Protein AF-A0A955T4C0-F1 (afdb_monomer_lite)

Radius of gyration: 22.03 Å; chains: 1; bounding box: 48×45×58 Å

Foldseek 3Di:
DDPPPPVVQVLHWDDDLVAIPPNVCVVVLCVQLNHRDDQDLLSLSNLLSQLSCCVVPDVPNRVDPDDDTDDCPPAVNCQAQNDLGPSNVVSVVSNVVSVVVVCVSCVVVVNNVPDDDDDKDPWFKAFADADDDLLVLCVVLVCAPDSPGVCWDDDPQAIAHDVLDPVSLLSSVVSLVVDQQWDAKEAACPDPPDQAHPHPRHGHCVVVVNPDPPGHRMGIATDADQDADPSRDTWHHNDDGRMHEDHPTPRTHDIGD

pLDDT: mean 93.24, std 10.11, range [27.48, 98.81]

Secondary structure (DSSP, 8-state):
------TT-TTS-EE-SS-EESGGGHHHHHHHH-SPPPP-SS-HHHHHHHHHHIIIIIIIII--S-------TTHHHHHHH-TT-HHHHHHHHHHHHHHHHHHHHHHHTT-GGG-------S---EEB-----HHHHHHHTTS-SSTT-SSEEEETTEEEEGGG-HHHHHHHHHHHTT-TTEEEEEE-BSSTT-SBBSSTT-EETTTTT---TT--SEEEEEPB-----TTS----B--SSSEE--SS-HHHH----

Sequence (257 aa):
SCFLLNHKVSGGAIFHYEYTLPESLAEEAKNVLGPEPEEGYPNEAVSHRAMTALIEFGFKRMKPEVMIIWLTDPDHTAHKFGIGSPMTEKSIGLVDGEIGRLLKFLDNEGLRDRTNILVSSDHGFSMHAGKVDLVTLLAQHGFKKSKESTDAVVVGPTIYVENSNPEKIEGIVSVLQKTPEIGAIFTRAEELGSPEGWVEGTLSFDLIHWNHERSADILVSADWDDAENEYGYKGRSMNRGVAGHGSSSPWDIHNTL

Structure (mmCIF, N/CA/C/O backbone):
data_AF-A0A955T4C0-F1
#
_entry.id   AF-A0A955T4C0-F1
#
loop_
_atom_site.group_PDB
_atom_site.id
_atom_site.type_symbol
_atom_site.label_atom_id
_atom_site.label_alt_id
_atom_site.label_comp_id
_atom_site.label_asym_id
_atom_site.label_entity_id
_atom_site.label_seq_id
_atom_site.pdbx_PDB_ins_code
_atom_site.Cartn_x
_atom_site.Cartn_y
_atom_site.Cartn_z
_atom_site.occupancy
_atom_site.B_iso_or_equiv
_atom_site.auth_seq_id
_atom_site.auth_comp_id
_atom_site.auth_asym_id
_atom_site.auth_atom_id
_atom_site.pdbx_PDB_model_num
ATOM 1 N N . SER A 1 1 ? -7.042 1.641 -4.541 1.00 29.98 1 SER A N 1
ATOM 2 C CA . SER A 1 1 ? -7.029 2.773 -3.587 1.00 29.98 1 SER A CA 1
ATOM 3 C C . SER A 1 1 ? -8.454 3.125 -3.185 1.00 29.98 1 SER A C 1
ATOM 5 O O . SER A 1 1 ? -9.294 3.320 -4.056 1.00 29.98 1 SER A O 1
ATOM 7 N N . CYS A 1 2 ? -8.757 3.188 -1.885 1.00 27.48 2 CYS A N 1
ATOM 8 C CA . CYS A 1 2 ? -10.104 3.529 -1.415 1.00 27.48 2 CYS A CA 1
ATOM 9 C C . CYS A 1 2 ? -10.287 5.057 -1.321 1.00 27.48 2 CYS A C 1
ATOM 11 O O . CYS A 1 2 ? -9.619 5.723 -0.532 1.00 27.48 2 CYS A O 1
ATOM 13 N N . PHE A 1 3 ? -11.185 5.633 -2.125 1.00 36.19 3 PHE A N 1
ATOM 14 C CA . PHE A 1 3 ? -11.387 7.087 -2.220 1.00 36.19 3 PHE A CA 1
ATOM 15 C C . PHE A 1 3 ? -12.316 7.662 -1.131 1.00 36.19 3 PHE A C 1
ATOM 17 O O . PHE A 1 3 ? -13.281 8.369 -1.422 1.00 36.19 3 PHE A O 1
ATOM 24 N N . LEU A 1 4 ? -11.994 7.445 0.145 1.00 46.25 4 LEU A N 1
ATOM 25 C CA . LEU A 1 4 ? -12.683 8.077 1.284 1.00 46.25 4 LEU A CA 1
ATOM 26 C C . LEU A 1 4 ? -12.194 9.517 1.544 1.00 46.25 4 LEU A C 1
ATOM 28 O O . LEU A 1 4 ? -11.931 9.933 2.670 1.00 46.25 4 LEU A O 1
ATOM 32 N N . LEU A 1 5 ? -12.090 10.315 0.476 1.00 47.69 5 LEU A N 1
ATOM 33 C CA . LEU A 1 5 ? -11.538 11.675 0.489 1.00 47.69 5 LEU A CA 1
ATOM 34 C C . LEU A 1 5 ? -12.519 12.743 1.012 1.00 47.69 5 LEU A C 1
ATOM 36 O O . LEU A 1 5 ? -12.660 13.811 0.404 1.00 47.69 5 LEU A O 1
ATOM 40 N N . ASN A 1 6 ? -13.126 12.535 2.187 1.00 58.25 6 ASN A N 1
ATOM 41 C CA . ASN A 1 6 ? -13.768 13.620 2.948 1.00 58.25 6 ASN A CA 1
ATOM 42 C C . ASN A 1 6 ? -12.709 14.530 3.606 1.00 58.25 6 ASN A C 1
ATOM 44 O O . ASN A 1 6 ? -12.749 14.809 4.797 1.00 58.25 6 ASN A O 1
ATOM 48 N N . HIS A 1 7 ? -11.766 15.034 2.807 1.00 58.50 7 HIS A N 1
ATOM 49 C CA . HIS A 1 7 ? -10.691 15.956 3.193 1.00 58.50 7 HIS A CA 1
ATOM 50 C C . HIS A 1 7 ? -11.196 17.300 3.755 1.00 58.50 7 HIS A C 1
ATOM 52 O O . HIS A 1 7 ? -10.417 18.080 4.290 1.00 58.50 7 HIS A O 1
ATOM 58 N N . LYS A 1 8 ? -12.498 17.585 3.617 1.00 61.53 8 LYS A N 1
ATOM 59 C CA . LYS A 1 8 ? -13.182 18.753 4.199 1.00 61.53 8 LYS A CA 1
ATOM 60 C C . LYS A 1 8 ? -13.888 18.441 5.520 1.00 61.53 8 LYS A C 1
ATOM 62 O O . LYS A 1 8 ? -14.434 19.353 6.130 1.00 61.53 8 LYS A O 1
ATOM 67 N N . VAL A 1 9 ? -13.908 17.167 5.919 1.00 70.69 9 VAL A N 1
ATOM 68 C CA . VAL A 1 9 ? -14.419 16.639 7.192 1.00 70.69 9 VAL A CA 1
ATOM 69 C C . VAL A 1 9 ? -15.795 17.210 7.555 1.00 70.69 9 VAL A C 1
ATOM 71 O O . VAL A 1 9 ? -16.063 17.655 8.669 1.00 70.69 9 VAL A O 1
ATOM 74 N N . SER A 1 10 ? -16.699 17.228 6.571 1.00 68.19 10 SER A N 1
ATOM 75 C CA . SER A 1 10 ? -18.037 17.786 6.769 1.00 68.19 10 SER A CA 1
ATOM 76 C C . SER A 1 10 ? -18.838 16.893 7.722 1.00 68.19 10 SER A C 1
ATOM 78 O O . SER A 1 10 ? -19.198 15.776 7.361 1.00 68.19 10 SER A O 1
ATOM 80 N N . GLY A 1 11 ? -19.066 17.375 8.949 1.00 75.38 11 GLY A N 1
ATOM 81 C CA . GLY A 1 11 ? -19.863 16.691 9.976 1.00 75.38 11 GLY A CA 1
ATOM 82 C C . GLY A 1 11 ? -19.179 15.532 10.717 1.00 75.38 11 GLY A C 1
ATOM 83 O O . GLY A 1 11 ? -19.879 14.769 11.373 1.00 75.38 11 GLY A O 1
ATOM 84 N N . GLY A 1 12 ? -17.852 15.379 10.628 1.00 84.75 12 GLY A N 1
ATOM 85 C CA . GLY A 1 12 ? -17.122 14.267 11.258 1.00 84.75 12 GLY A CA 1
ATOM 86 C C . GLY A 1 12 ? -15.784 14.672 11.881 1.00 84.75 12 GLY A C 1
ATOM 87 O O . GLY A 1 12 ? -15.593 15.827 12.262 1.00 84.75 12 GLY A O 1
ATOM 88 N N . ALA A 1 13 ? -14.851 13.720 11.953 1.00 90.38 13 ALA A N 1
ATOM 89 C CA . ALA A 1 13 ? -13.455 13.944 12.325 1.00 90.38 13 ALA A CA 1
ATOM 90 C C . ALA A 1 13 ? -12.519 12.983 11.569 1.00 90.38 13 ALA A C 1
ATOM 92 O O . ALA A 1 13 ? -12.939 11.898 11.166 1.00 90.38 13 ALA A O 1
ATOM 93 N N . ILE A 1 14 ? -11.252 13.369 11.410 1.00 91.38 14 ILE A N 1
ATOM 94 C CA . ILE A 1 14 ? -10.139 12.497 11.011 1.00 91.38 14 ILE A CA 1
ATOM 95 C C . ILE A 1 14 ? -9.039 12.655 12.061 1.00 91.38 14 ILE A C 1
ATOM 97 O O . ILE A 1 14 ? -8.625 13.777 12.351 1.00 91.38 14 ILE A O 1
ATOM 101 N N . PHE A 1 15 ? -8.551 11.533 12.590 1.00 90.56 15 PHE A N 1
ATOM 102 C CA . PHE A 1 15 ? -7.399 11.472 13.489 1.00 90.56 15 PHE A CA 1
ATOM 103 C C . PHE A 1 15 ? -6.290 10.679 12.790 1.00 90.56 15 PHE A C 1
ATOM 105 O O . PHE A 1 15 ? -6.383 9.460 12.664 1.00 90.56 15 PHE A O 1
ATOM 112 N N . HIS A 1 16 ? -5.276 11.383 12.294 1.00 88.12 16 HIS A N 1
ATOM 113 C CA . HIS A 1 16 ? -4.074 10.834 11.669 1.00 88.12 16 HIS A CA 1
ATOM 114 C C . HIS A 1 16 ? -2.862 11.161 12.554 1.00 88.12 16 HIS A C 1
ATOM 116 O O . HIS A 1 16 ? -2.882 12.156 13.278 1.00 88.12 16 HIS A O 1
ATOM 122 N N . TYR A 1 17 ? -1.794 10.365 12.487 1.00 79.81 17 TYR A N 1
ATOM 123 C CA . TYR A 1 17 ? -0.603 10.579 13.325 1.00 79.81 17 TYR A CA 1
ATOM 124 C C . TYR A 1 17 ? 0.154 11.880 12.975 1.00 79.81 17 TYR A C 1
ATOM 126 O O . TYR A 1 17 ? 0.874 12.426 13.803 1.00 79.81 17 TYR A O 1
ATOM 134 N N . GLU A 1 18 ? -0.046 12.427 11.771 1.00 83.38 18 GLU A N 1
ATOM 135 C CA . GLU A 1 18 ? 0.494 13.737 11.359 1.00 83.38 18 GLU A CA 1
ATOM 136 C C . GLU A 1 18 ? -0.473 14.912 11.581 1.00 83.38 18 GLU A C 1
ATOM 138 O O . GLU A 1 18 ? -0.034 16.060 11.657 1.00 83.38 18 GLU A O 1
ATOM 143 N N . TYR A 1 19 ? -1.789 14.667 11.617 1.00 87.69 19 TYR A N 1
ATOM 144 C CA . TYR A 1 19 ? -2.798 15.730 11.612 1.00 87.69 19 TYR A CA 1
ATOM 145 C C . TYR A 1 19 ? -4.148 15.284 12.183 1.00 87.69 19 TYR A C 1
ATOM 147 O O . TYR A 1 19 ? -4.599 14.156 12.009 1.00 87.69 19 TYR A O 1
ATOM 155 N N . THR A 1 20 ? -4.863 16.218 12.808 1.00 90.06 20 THR A N 1
ATOM 156 C CA . THR A 1 20 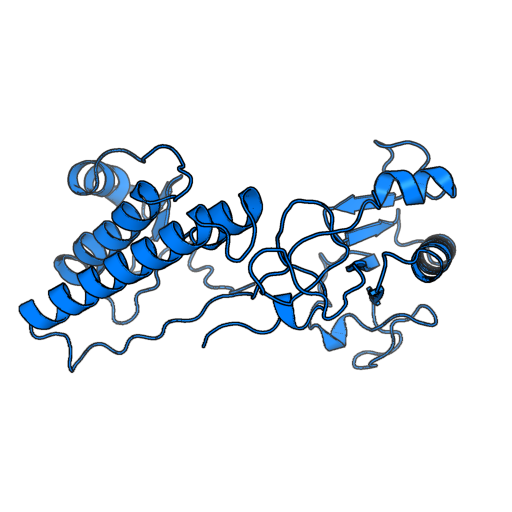? -6.268 16.038 13.199 1.00 90.06 20 THR A CA 1
ATOM 157 C C . THR A 1 20 ? -7.123 17.062 12.466 1.00 90.06 20 THR A C 1
ATOM 159 O O . THR A 1 20 ? -6.781 18.243 12.436 1.00 90.06 20 THR A O 1
ATOM 162 N N . LEU A 1 21 ? -8.241 16.622 11.889 1.00 90.50 21 LEU A N 1
ATOM 163 C CA . LEU A 1 21 ? -9.203 17.484 11.203 1.00 90.50 21 LEU A CA 1
ATOM 164 C C . LEU A 1 21 ? -10.617 17.289 11.786 1.00 90.50 21 LEU A C 1
ATOM 166 O O . LEU A 1 21 ? -11.025 16.144 11.977 1.00 90.50 21 LEU A O 1
ATOM 170 N N . PRO A 1 22 ? -11.396 18.365 12.013 1.00 90.44 22 PRO A N 1
ATOM 171 C CA . PRO A 1 22 ? -10.966 19.766 11.997 1.00 90.44 22 PRO A CA 1
ATOM 172 C C . PRO A 1 22 ? -9.890 20.058 13.060 1.00 90.44 22 PRO A C 1
ATOM 174 O O . PRO A 1 22 ? -9.923 19.502 14.156 1.00 90.44 22 PRO A O 1
ATOM 177 N N . GLU A 1 23 ? -8.959 20.965 12.743 1.00 91.31 23 GLU A N 1
ATOM 178 C CA . GLU A 1 23 ? -7.786 21.302 13.578 1.00 91.31 23 GLU A CA 1
ATOM 179 C C . GLU A 1 23 ? -8.149 21.700 15.020 1.00 91.31 23 GLU A C 1
ATOM 181 O O . GLU A 1 23 ? -7.379 21.466 15.949 1.00 91.31 23 GLU A O 1
ATOM 186 N N . SER A 1 24 ? -9.358 22.230 15.232 1.00 91.50 24 SER A N 1
ATOM 187 C CA . SER A 1 24 ? -9.915 22.555 16.551 1.00 91.50 24 SER A CA 1
ATOM 188 C C . SER A 1 24 ? -9.967 21.374 17.529 1.00 91.50 24 SER A C 1
ATOM 190 O O . SER A 1 24 ? -10.069 21.598 18.732 1.00 91.50 24 SER A O 1
ATOM 192 N N . LEU A 1 25 ? -9.913 20.132 17.038 1.00 91.94 25 LEU A N 1
ATOM 193 C CA . LEU A 1 25 ? -9.872 18.923 17.863 1.00 91.94 25 LEU A CA 1
ATOM 194 C C . LEU A 1 25 ? -8.448 18.486 18.238 1.00 91.94 25 LEU A C 1
ATOM 196 O O . LEU A 1 25 ? -8.311 17.643 19.119 1.00 91.94 25 LEU A O 1
ATOM 200 N N . ALA A 1 26 ? -7.393 19.026 17.615 1.00 92.12 26 ALA A N 1
ATOM 201 C CA . ALA A 1 26 ? -6.027 18.510 17.760 1.00 92.12 26 ALA A CA 1
ATOM 202 C C . ALA A 1 26 ? -5.509 18.555 19.210 1.00 92.12 26 ALA A C 1
ATOM 204 O O . ALA A 1 26 ? -4.925 17.585 19.693 1.00 92.12 26 ALA A O 1
ATOM 205 N N . GLU A 1 27 ? -5.769 19.643 19.941 1.00 94.12 27 GLU A N 1
ATOM 206 C CA . GLU A 1 27 ? -5.392 19.724 21.357 1.00 94.12 27 GLU A CA 1
ATOM 207 C C . GLU A 1 27 ? -6.288 18.848 22.253 1.00 94.12 27 GLU A C 1
ATOM 209 O O . GLU A 1 27 ? -5.780 18.297 23.225 1.00 94.12 27 GLU A O 1
ATOM 214 N N . GLU A 1 28 ? -7.573 18.613 21.943 1.00 94.44 28 GLU A N 1
ATOM 215 C CA . GLU A 1 28 ? -8.349 17.615 22.707 1.00 94.44 28 GLU A CA 1
ATOM 216 C C . GLU A 1 28 ? -7.814 16.199 22.443 1.00 94.44 28 GLU A C 1
ATOM 218 O O . GLU A 1 28 ? -7.557 15.456 23.388 1.00 94.44 28 GLU A O 1
ATOM 223 N N . ALA A 1 29 ? -7.566 15.847 21.178 1.00 93.25 29 ALA A N 1
ATOM 224 C CA . ALA A 1 29 ? -6.997 14.564 20.773 1.00 93.25 29 ALA A CA 1
ATOM 225 C C . ALA A 1 29 ? -5.687 14.277 21.515 1.00 93.25 29 ALA A C 1
ATOM 227 O O . ALA A 1 29 ? -5.550 13.243 22.159 1.00 93.25 29 ALA A O 1
ATOM 228 N N . LYS A 1 30 ? -4.761 15.234 21.530 1.00 93.62 30 LYS A N 1
ATOM 229 C CA . LYS A 1 30 ? -3.480 15.151 22.245 1.00 93.62 30 LYS A CA 1
ATOM 230 C C . LYS A 1 30 ? -3.627 15.030 23.768 1.00 93.62 30 LYS A C 1
ATOM 232 O O . LYS A 1 30 ? -2.854 14.308 24.392 1.00 93.62 30 LYS A O 1
ATOM 237 N N . ASN A 1 31 ? -4.614 15.694 24.375 1.00 95.06 31 ASN A N 1
ATOM 238 C CA . ASN A 1 31 ? -4.884 15.584 25.815 1.00 95.06 31 ASN A CA 1
ATOM 239 C C . ASN A 1 31 ? -5.579 14.262 26.206 1.00 95.06 31 ASN A C 1
ATOM 241 O O . ASN A 1 31 ? -5.427 13.811 27.339 1.00 95.06 31 ASN A O 1
ATOM 245 N N . VAL A 1 32 ? -6.331 13.637 25.292 1.00 95.56 32 VAL A N 1
ATOM 246 C CA . VAL A 1 32 ? -7.100 12.398 25.536 1.00 95.56 32 VAL A CA 1
ATOM 247 C C . VAL A 1 32 ? -6.321 11.138 25.146 1.00 95.56 32 VAL A C 1
ATOM 249 O O . VAL A 1 32 ? -6.374 10.136 25.853 1.00 95.56 32 VAL A O 1
ATOM 252 N N . LEU A 1 33 ? -5.601 11.186 24.026 1.00 94.75 33 LEU A N 1
ATOM 253 C CA . LEU A 1 33 ? -4.852 10.070 23.434 1.00 94.75 33 LEU A CA 1
ATOM 254 C C . LEU A 1 33 ? -3.362 10.091 23.801 1.00 94.75 33 LEU A C 1
ATOM 256 O O . LEU A 1 33 ? -2.640 9.148 23.483 1.00 94.75 33 LEU A O 1
ATOM 260 N N . GLY A 1 34 ? -2.892 11.174 24.424 1.00 92.38 34 GLY A N 1
ATOM 261 C CA . GLY A 1 34 ? -1.474 11.421 24.651 1.00 92.38 34 GLY A CA 1
ATOM 262 C C . GLY A 1 34 ? -0.717 11.834 23.376 1.00 92.38 34 GLY A C 1
ATOM 263 O O . GLY A 1 34 ? -1.329 12.092 22.327 1.00 92.38 34 GLY A O 1
ATOM 264 N N . PRO A 1 35 ? 0.625 11.919 23.457 1.00 89.94 35 PRO A N 1
ATOM 265 C CA . PRO A 1 35 ? 1.470 12.203 22.301 1.00 89.94 35 PRO A CA 1
ATOM 266 C C . PRO A 1 35 ? 1.331 11.121 21.222 1.00 89.94 35 PRO A C 1
ATOM 268 O O . PRO A 1 35 ? 0.877 10.007 21.487 1.00 89.94 35 PRO A O 1
ATOM 271 N N . GLU A 1 36 ? 1.752 11.453 20.005 1.00 89.06 36 GLU A N 1
ATOM 272 C CA . GLU A 1 36 ? 1.965 10.451 18.962 1.00 89.06 36 GLU A CA 1
ATOM 273 C C . GLU A 1 36 ? 3.118 9.518 19.384 1.00 89.06 36 GLU A C 1
ATOM 275 O O . GLU A 1 36 ? 4.156 10.015 19.837 1.00 89.06 36 GLU A O 1
ATOM 280 N N . PRO A 1 37 ? 2.953 8.187 19.305 1.00 91.19 37 PRO A N 1
ATOM 281 C CA . PRO A 1 37 ? 4.012 7.239 19.628 1.00 91.19 37 PRO A CA 1
ATOM 282 C C . PRO A 1 37 ? 5.035 7.135 18.490 1.00 91.19 37 PRO A C 1
ATOM 284 O O . PRO A 1 37 ? 4.714 7.358 17.325 1.00 91.19 37 PRO A O 1
ATOM 287 N N . GLU A 1 38 ? 6.265 6.741 18.824 1.00 90.81 38 GLU A N 1
ATOM 288 C CA . GLU A 1 38 ? 7.261 6.348 17.822 1.00 90.81 38 GLU A CA 1
ATOM 289 C C . GLU A 1 38 ? 6.834 5.044 17.125 1.00 90.81 38 GLU A C 1
ATOM 291 O O . GLU A 1 38 ? 6.267 4.150 17.762 1.00 90.81 38 GLU A O 1
ATOM 296 N N . GLU A 1 39 ? 7.118 4.922 15.825 1.00 88.62 39 GLU A N 1
ATOM 297 C CA . GLU A 1 39 ? 6.769 3.720 15.065 1.00 88.62 39 GLU A CA 1
ATOM 298 C C . GLU A 1 39 ? 7.559 2.492 15.530 1.00 88.62 39 GLU A C 1
ATOM 300 O O . GLU A 1 39 ? 8.794 2.483 15.581 1.00 88.62 39 GLU A O 1
ATOM 305 N N . GLY A 1 40 ? 6.823 1.426 15.837 1.00 91.81 40 GLY A N 1
ATOM 306 C CA . GLY A 1 40 ? 7.361 0.159 16.315 1.00 91.81 40 GLY A CA 1
ATOM 307 C C . GLY A 1 40 ? 7.268 -0.964 15.286 1.00 91.81 40 GLY A C 1
ATOM 308 O O . GLY A 1 40 ? 6.618 -0.849 14.253 1.00 91.81 40 GLY A O 1
ATOM 309 N N . TYR A 1 41 ? 7.895 -2.092 15.620 1.00 95.19 41 TYR A N 1
ATOM 310 C CA . TYR A 1 41 ? 7.687 -3.368 14.936 1.00 95.19 41 TYR A CA 1
ATOM 311 C C . TYR A 1 41 ? 7.631 -4.484 16.002 1.00 95.19 41 TYR A C 1
ATOM 313 O O . TYR A 1 41 ? 8.693 -4.925 16.456 1.00 95.19 41 TYR A O 1
ATOM 321 N N . PRO A 1 42 ? 6.438 -4.906 16.468 1.00 96.19 42 PRO A N 1
ATOM 322 C CA . PRO A 1 42 ? 5.110 -4.456 16.039 1.00 96.19 42 PRO A CA 1
ATOM 323 C C . PRO A 1 42 ? 4.821 -2.981 16.325 1.00 96.19 42 PRO A C 1
ATOM 325 O O . PRO A 1 42 ? 5.304 -2.425 17.315 1.00 96.19 42 PRO A O 1
ATOM 328 N N . ASN A 1 43 ? 3.977 -2.369 15.500 1.00 92.56 43 ASN A N 1
ATOM 329 C CA . ASN A 1 43 ? 3.489 -0.995 15.614 1.00 92.56 43 ASN A CA 1
ATOM 330 C C . ASN A 1 43 ? 2.325 -0.905 16.632 1.00 92.56 43 ASN A C 1
ATOM 332 O O . ASN A 1 43 ? 1.253 -0.340 16.391 1.00 92.56 43 ASN A O 1
ATOM 336 N N . GLU A 1 44 ? 2.554 -1.529 17.793 1.00 94.94 44 GLU A N 1
ATOM 337 C CA . GLU A 1 44 ? 1.596 -1.791 18.873 1.00 94.94 44 GLU A CA 1
ATOM 338 C C . GLU A 1 44 ? 0.985 -0.490 19.413 1.00 94.94 44 GLU A C 1
ATOM 340 O O . GLU A 1 44 ? -0.232 -0.363 19.536 1.00 94.94 44 GLU A O 1
ATOM 345 N N . ALA A 1 45 ? 1.829 0.516 19.662 1.00 94.06 45 ALA A N 1
ATOM 346 C CA . ALA A 1 45 ? 1.412 1.794 20.228 1.00 94.06 45 ALA A CA 1
ATOM 347 C C . ALA A 1 45 ? 0.579 2.644 19.249 1.00 94.06 45 ALA A C 1
ATOM 349 O O . ALA A 1 45 ? -0.409 3.249 19.670 1.00 94.06 45 ALA A O 1
ATOM 350 N N . VAL A 1 46 ? 0.927 2.661 17.954 1.00 93.06 46 VAL A N 1
ATOM 351 C CA . VAL A 1 46 ? 0.139 3.343 16.907 1.00 93.06 46 VAL A CA 1
ATOM 352 C C . VAL A 1 46 ? -1.242 2.696 16.788 1.00 93.06 46 VAL A C 1
ATOM 354 O O . VAL A 1 46 ? -2.258 3.390 16.870 1.00 93.06 46 VAL A O 1
ATOM 357 N N . SER A 1 47 ? -1.288 1.364 16.694 1.00 93.75 47 SER A N 1
ATOM 358 C CA . SER A 1 47 ? -2.535 0.595 16.580 1.00 93.75 47 SER A CA 1
ATOM 359 C C . SER A 1 47 ? -3.449 0.794 17.797 1.00 93.75 47 SER A C 1
ATOM 361 O O . SER A 1 47 ? -4.633 1.111 17.652 1.00 93.75 47 SER A O 1
ATOM 363 N N . HIS A 1 48 ? -2.887 0.716 19.008 1.00 95.38 48 HIS A N 1
ATOM 364 C CA . HIS A 1 48 ? -3.614 0.984 20.249 1.00 95.38 48 HIS A CA 1
ATOM 365 C C . HIS A 1 48 ? -4.148 2.422 20.317 1.00 95.38 48 HIS A C 1
ATOM 367 O O . HIS A 1 48 ? -5.278 2.649 20.765 1.00 95.38 48 HIS A O 1
ATOM 373 N N . ARG A 1 49 ? -3.370 3.414 19.862 1.00 94.94 49 ARG A N 1
ATOM 374 C CA . ARG A 1 49 ? -3.796 4.820 19.855 1.00 94.94 49 ARG A CA 1
ATOM 375 C C . ARG A 1 49 ? -4.920 5.074 18.853 1.00 94.94 49 ARG A C 1
ATOM 377 O O . ARG A 1 49 ? -5.897 5.723 19.223 1.00 94.94 49 ARG A O 1
ATOM 384 N N . ALA A 1 50 ? -4.838 4.514 17.646 1.00 94.69 50 ALA A N 1
ATOM 385 C CA . ALA A 1 50 ? -5.901 4.592 16.641 1.00 94.69 50 ALA A CA 1
ATOM 386 C C . ALA A 1 50 ? -7.217 3.977 17.154 1.00 94.69 50 ALA A C 1
ATOM 388 O O . ALA A 1 50 ? -8.278 4.600 17.075 1.00 94.69 50 ALA A O 1
ATOM 389 N N . MET A 1 51 ? -7.148 2.799 17.780 1.00 96.94 51 MET A N 1
ATOM 390 C CA . MET A 1 51 ? -8.316 2.141 18.373 1.00 96.94 51 MET A CA 1
ATOM 391 C C . MET A 1 51 ? -8.862 2.901 19.599 1.00 96.94 51 MET A C 1
ATOM 393 O O . MET A 1 51 ? -10.075 2.988 19.800 1.00 96.94 51 MET A O 1
ATOM 397 N N . THR A 1 52 ? -7.997 3.548 20.388 1.00 97.00 52 THR A N 1
ATOM 398 C CA . THR A 1 52 ? -8.435 4.442 21.474 1.00 97.00 52 THR A CA 1
ATOM 399 C C . THR A 1 52 ? -9.109 5.702 20.923 1.00 97.00 52 THR A C 1
ATOM 401 O O . THR A 1 52 ? -10.119 6.121 21.484 1.00 97.00 52 THR A O 1
ATOM 404 N N . ALA A 1 53 ? -8.649 6.265 19.800 1.00 95.94 53 ALA A N 1
ATOM 405 C CA . ALA A 1 53 ? -9.314 7.387 19.131 1.00 95.94 53 ALA A CA 1
ATOM 406 C C . ALA A 1 53 ? -10.720 7.013 18.631 1.00 95.94 53 ALA A C 1
ATOM 408 O O . ALA A 1 53 ? -11.671 7.769 18.847 1.00 95.94 53 ALA A O 1
ATOM 409 N N . LEU A 1 54 ? -10.877 5.819 18.048 1.00 96.69 54 LEU A N 1
ATOM 410 C CA . LEU A 1 54 ? -12.176 5.279 17.635 1.00 96.69 54 LEU A CA 1
ATOM 411 C C . LEU A 1 54 ? -13.157 5.167 18.818 1.00 96.69 54 LEU A C 1
ATOM 413 O O . LEU A 1 54 ? -14.311 5.584 18.711 1.00 96.69 54 LEU A O 1
ATOM 417 N N . ILE A 1 55 ? -12.704 4.648 19.962 1.00 97.75 55 ILE A N 1
ATOM 418 C CA . ILE A 1 55 ? -13.540 4.493 21.163 1.00 97.75 55 ILE A CA 1
ATOM 419 C C . ILE A 1 55 ? -13.854 5.856 21.810 1.00 97.75 55 ILE A C 1
ATOM 421 O O . ILE A 1 55 ? -15.014 6.151 22.110 1.00 97.75 55 ILE A O 1
ATOM 425 N N . GLU A 1 56 ? -12.849 6.709 22.014 1.00 97.19 56 GLU A N 1
ATOM 426 C CA . GLU A 1 56 ? -12.994 7.982 22.731 1.00 97.19 56 GLU A CA 1
ATOM 427 C C . GLU A 1 56 ? -13.715 9.064 21.922 1.00 97.19 56 GLU A C 1
ATOM 429 O O . GLU A 1 56 ? -14.594 9.745 22.459 1.00 97.19 56 GLU A O 1
ATOM 434 N N . PHE A 1 57 ? -13.380 9.236 20.644 1.00 95.00 57 PHE A N 1
ATOM 435 C CA . PHE A 1 57 ? -13.988 10.267 19.802 1.00 95.00 57 PHE A CA 1
ATOM 436 C C . PHE A 1 57 ? -15.160 9.726 18.993 1.00 95.00 57 PHE A C 1
ATOM 438 O O . PHE A 1 57 ? -16.228 10.335 19.025 1.00 95.00 57 PHE A O 1
ATOM 445 N N . GLY A 1 58 ? -15.010 8.562 18.359 1.00 94.38 58 GLY A N 1
ATOM 446 C CA . GLY A 1 58 ? -16.087 7.910 17.615 1.00 94.38 58 GLY A CA 1
ATOM 447 C C . GLY A 1 58 ? -17.262 7.524 18.516 1.00 94.38 58 GLY A C 1
ATOM 448 O O . GLY A 1 58 ? -18.312 8.164 18.475 1.00 94.38 58 GLY A O 1
ATOM 449 N N . PHE A 1 59 ? -17.094 6.513 19.370 1.00 95.50 59 PHE A N 1
ATOM 450 C CA . PHE A 1 59 ? -18.215 5.953 20.138 1.00 95.50 59 PHE A CA 1
ATOM 451 C C . PHE A 1 59 ? -18.666 6.789 21.342 1.00 95.50 59 PHE A C 1
ATOM 453 O O . PHE A 1 59 ? -19.869 6.890 21.588 1.00 95.50 59 PHE A O 1
ATOM 460 N N . LYS A 1 60 ? -17.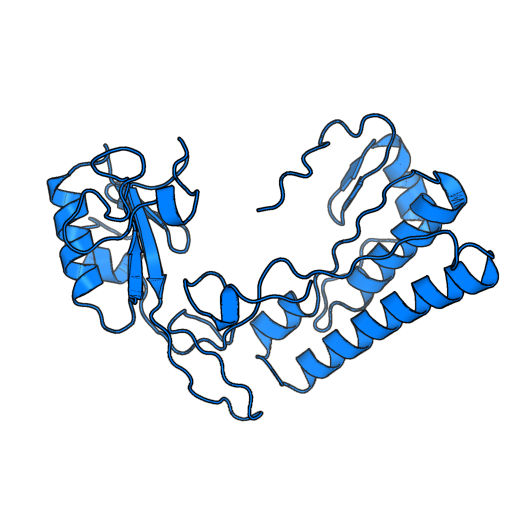757 7.387 22.124 1.00 95.94 60 LYS A N 1
ATOM 461 C CA . LYS A 1 60 ? -18.158 8.115 23.347 1.00 95.94 60 LYS A CA 1
ATOM 462 C C . LYS A 1 60 ? -18.656 9.536 23.076 1.00 95.94 60 LYS A C 1
ATOM 464 O O . LYS A 1 60 ? -19.665 9.932 23.668 1.00 95.94 60 LYS A O 1
ATOM 469 N N . ARG A 1 61 ? -17.989 10.283 22.186 1.00 93.44 61 ARG A N 1
ATOM 470 C CA . ARG A 1 61 ? -18.274 11.706 21.907 1.00 93.44 61 ARG A CA 1
ATOM 471 C C . ARG A 1 61 ? -19.205 11.922 20.711 1.00 93.44 61 ARG A C 1
ATOM 473 O O . ARG A 1 61 ? -20.311 12.417 20.899 1.00 93.44 61 ARG A O 1
ATOM 480 N N . MET A 1 62 ? -18.755 11.589 19.501 1.00 92.00 62 MET A N 1
ATOM 481 C CA . MET A 1 62 ? -19.361 12.057 18.242 1.00 92.00 62 MET A CA 1
ATOM 482 C C . MET A 1 62 ? -20.540 11.203 17.774 1.00 92.00 62 MET A C 1
ATOM 484 O O . MET A 1 62 ? -21.512 11.744 17.257 1.00 92.00 62 MET A O 1
ATOM 488 N N . LYS A 1 63 ? -20.455 9.882 17.966 1.00 92.88 63 LYS A N 1
ATOM 489 C CA . LYS A 1 63 ? -21.471 8.877 17.608 1.00 92.88 63 LYS A CA 1
ATOM 490 C C . LYS A 1 63 ? -21.962 8.968 16.146 1.00 92.88 63 LYS A C 1
ATOM 492 O O . LYS A 1 63 ? -23.173 8.985 15.926 1.00 92.88 63 LYS A O 1
ATOM 497 N N . PRO A 1 64 ? -21.059 9.032 15.144 1.00 91.50 64 PRO A N 1
ATOM 498 C CA . PRO A 1 64 ? -21.458 9.027 13.740 1.00 91.50 64 PRO A CA 1
ATOM 499 C C . PRO A 1 64 ? -22.006 7.650 13.327 1.00 91.50 64 PRO A C 1
ATOM 501 O O . PRO A 1 64 ? -21.646 6.624 13.903 1.00 91.50 64 PRO A O 1
ATOM 504 N N . GLU A 1 65 ? -22.847 7.624 12.292 1.00 91.69 65 GLU A N 1
ATOM 505 C CA . GLU A 1 65 ? -23.474 6.392 11.780 1.00 91.69 65 GLU A CA 1
ATOM 506 C C . GLU A 1 65 ? -22.479 5.438 11.095 1.00 91.69 65 GLU A C 1
ATOM 508 O O . GLU A 1 65 ? -22.734 4.239 10.995 1.00 91.69 65 GLU A O 1
ATOM 513 N N . VAL A 1 66 ? -21.338 5.965 10.638 1.00 92.38 66 VAL A N 1
ATOM 514 C CA . VAL A 1 66 ? -20.243 5.212 10.018 1.00 92.38 66 VAL A CA 1
ATOM 515 C C . VAL A 1 66 ? -18.927 5.644 10.656 1.00 92.38 66 VAL A C 1
ATOM 517 O O . VAL A 1 66 ? -18.664 6.837 10.813 1.00 92.38 66 VAL A O 1
ATOM 520 N N . MET A 1 67 ? -18.088 4.669 10.996 1.00 93.69 67 MET A N 1
ATOM 521 C CA . MET A 1 67 ? -16.717 4.866 11.464 1.00 93.69 67 MET A CA 1
ATOM 522 C C . MET A 1 67 ? -15.788 3.939 10.694 1.00 93.69 67 MET A C 1
ATOM 524 O O . MET A 1 67 ? -16.182 2.839 10.314 1.00 93.69 67 MET A O 1
ATOM 528 N N . ILE A 1 68 ? -14.562 4.398 10.459 1.00 93.62 68 ILE A N 1
ATOM 529 C CA . ILE A 1 68 ? -13.540 3.671 9.710 1.00 93.62 68 ILE A CA 1
ATOM 530 C C . ILE A 1 68 ? -12.229 3.838 10.471 1.00 93.62 68 ILE A C 1
ATOM 532 O O . ILE A 1 68 ? -11.888 4.946 10.885 1.00 93.62 68 ILE A O 1
ATOM 536 N N . ILE A 1 69 ? -11.525 2.730 10.676 1.00 94.44 69 ILE A N 1
ATOM 537 C CA . ILE A 1 69 ? -10.210 2.673 11.308 1.00 94.44 69 ILE A CA 1
ATOM 538 C C . ILE A 1 69 ? -9.252 1.968 10.351 1.00 94.44 69 ILE A C 1
ATOM 540 O O . ILE A 1 69 ? -9.626 0.988 9.712 1.00 94.44 69 ILE A O 1
ATOM 544 N N . TRP A 1 70 ? -8.029 2.481 10.261 1.00 93.31 70 TRP A N 1
ATOM 545 C CA . TRP A 1 70 ? -6.915 1.819 9.596 1.00 93.31 70 TRP A CA 1
ATOM 546 C C . TRP A 1 70 ? -5.905 1.410 10.666 1.00 93.31 70 TRP A C 1
ATOM 548 O O . TRP A 1 70 ? -5.608 2.206 11.559 1.00 93.31 70 TRP A O 1
ATOM 558 N N . LEU A 1 71 ? -5.391 0.186 10.585 1.00 93.50 71 LEU A N 1
ATOM 559 C CA . LEU A 1 71 ? -4.313 -0.308 11.437 1.00 93.50 71 LEU A CA 1
ATOM 560 C C . LEU A 1 71 ? -3.109 -0.588 10.531 1.00 93.50 71 LEU A C 1
ATOM 562 O O . LEU A 1 71 ? -3.262 -1.190 9.474 1.00 93.50 71 LEU A O 1
ATOM 566 N N . THR A 1 72 ? -1.934 -0.074 10.901 1.00 90.50 72 THR A N 1
ATOM 567 C CA . THR A 1 72 ? -0.707 -0.128 10.077 1.00 90.50 72 THR A CA 1
ATOM 568 C C . THR A 1 72 ? 0.094 -1.418 10.260 1.00 90.50 72 THR A C 1
ATOM 570 O O . THR A 1 72 ? 1.039 -1.680 9.522 1.00 90.50 72 THR A O 1
ATOM 573 N N . ASP A 1 73 ? -0.299 -2.246 11.226 1.00 94.75 73 ASP A N 1
ATOM 574 C CA . ASP A 1 73 ? 0.091 -3.649 11.308 1.00 94.75 73 ASP A CA 1
ATOM 575 C C . ASP A 1 73 ? -1.087 -4.543 10.867 1.00 94.75 73 ASP A C 1
ATOM 577 O O . ASP A 1 73 ? -2.244 -4.149 11.034 1.00 94.75 73 ASP A O 1
ATOM 581 N N . PRO A 1 74 ? -0.825 -5.749 10.327 1.00 95.38 74 PRO A N 1
ATOM 582 C CA . PRO A 1 74 ? 0.476 -6.423 10.291 1.00 95.38 74 PRO A CA 1
ATOM 583 C C . PRO A 1 74 ? 1.431 -5.962 9.177 1.00 95.38 74 PRO A C 1
ATOM 585 O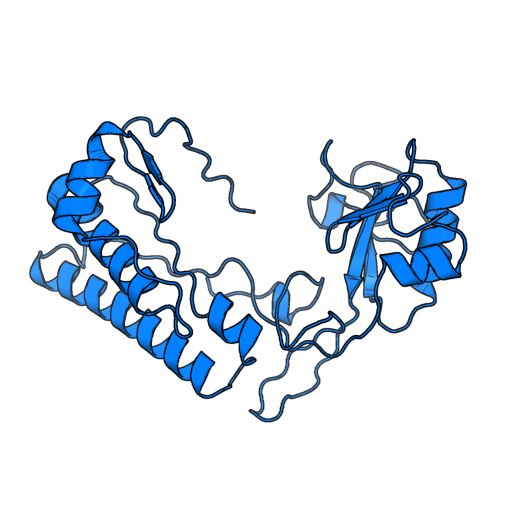 O . PRO A 1 74 ? 2.568 -6.426 9.164 1.00 95.38 74 PRO A O 1
ATOM 588 N N . ASP A 1 75 ? 0.994 -5.078 8.272 1.00 95.69 75 ASP A N 1
ATOM 589 C CA . ASP A 1 75 ? 1.738 -4.630 7.084 1.00 95.69 75 ASP A CA 1
ATOM 590 C C . ASP A 1 75 ? 3.178 -4.167 7.378 1.00 95.69 75 ASP A C 1
ATOM 592 O O . ASP A 1 75 ? 4.131 -4.801 6.911 1.00 95.69 75 ASP A O 1
ATOM 596 N N . HIS A 1 76 ? 3.360 -3.134 8.215 1.00 94.06 76 HIS A N 1
ATOM 597 C CA . HIS A 1 76 ? 4.686 -2.582 8.530 1.00 94.06 76 HIS A CA 1
ATOM 598 C C . HIS A 1 76 ? 5.643 -3.675 9.051 1.00 94.06 76 HIS A C 1
ATOM 600 O O . HIS A 1 76 ? 6.817 -3.740 8.665 1.00 94.06 76 HIS A O 1
ATOM 606 N N . THR A 1 77 ? 5.155 -4.577 9.909 1.00 97.31 77 THR A N 1
ATOM 607 C CA . THR A 1 77 ? 5.955 -5.689 10.446 1.00 97.31 77 THR A CA 1
AT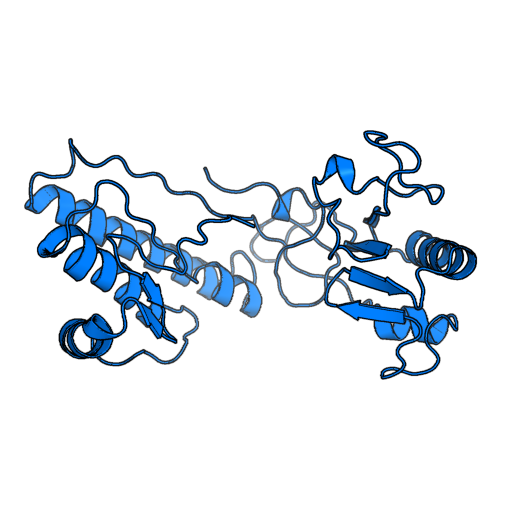OM 608 C C . THR A 1 77 ? 6.222 -6.780 9.412 1.00 97.31 77 THR A C 1
ATOM 610 O O . THR A 1 77 ? 7.361 -7.251 9.315 1.00 97.31 77 THR A O 1
ATOM 613 N N . ALA A 1 78 ? 5.233 -7.136 8.592 1.00 96.88 78 ALA A N 1
ATOM 614 C CA . ALA A 1 78 ? 5.369 -8.121 7.525 1.00 96.88 78 ALA A CA 1
ATOM 615 C C . ALA A 1 78 ? 6.383 -7.666 6.465 1.00 96.88 78 ALA A C 1
ATOM 617 O O . ALA A 1 78 ? 7.250 -8.452 6.081 1.00 96.88 78 ALA A O 1
ATOM 618 N N . HIS A 1 79 ? 6.362 -6.390 6.069 1.00 97.06 79 HIS A N 1
ATOM 619 C CA . HIS A 1 79 ? 7.332 -5.787 5.147 1.00 97.06 79 HIS A CA 1
ATOM 620 C C . HIS A 1 79 ? 8.787 -5.941 5.618 1.00 97.06 79 HIS A C 1
ATOM 622 O O . HIS A 1 79 ? 9.696 -6.143 4.806 1.00 97.06 79 HIS A O 1
ATOM 628 N N . LYS A 1 80 ? 9.017 -5.850 6.934 1.00 97.06 80 LYS A N 1
ATOM 629 C CA . LYS A 1 80 ? 10.353 -5.858 7.545 1.00 97.06 80 LYS A CA 1
ATOM 630 C C . LYS A 1 80 ? 10.870 -7.250 7.912 1.00 97.06 80 LYS A C 1
ATOM 632 O O . LYS A 1 80 ? 12.071 -7.484 7.795 1.00 97.06 80 LYS A O 1
ATOM 637 N N . PHE A 1 81 ? 9.998 -8.142 8.381 1.00 97.12 81 PHE A N 1
ATOM 638 C CA . PHE A 1 81 ? 10.385 -9.452 8.927 1.00 97.12 81 PHE A CA 1
ATOM 639 C C . PHE A 1 81 ? 9.885 -10.655 8.116 1.00 97.12 81 PHE A C 1
ATOM 641 O O . PHE A 1 81 ? 10.384 -11.758 8.316 1.00 97.12 81 PHE A O 1
ATOM 648 N N . GLY A 1 82 ? 8.953 -10.459 7.182 1.00 96.31 82 GLY A N 1
ATOM 649 C CA . GLY A 1 82 ? 8.395 -11.517 6.343 1.00 96.31 82 GLY A CA 1
ATOM 650 C C . GLY A 1 82 ? 7.160 -12.209 6.933 1.00 96.31 82 GLY A C 1
ATOM 651 O O . GLY A 1 82 ? 6.909 -12.196 8.144 1.00 96.31 82 GLY A O 1
ATOM 652 N N . ILE A 1 83 ? 6.373 -12.811 6.037 1.00 94.94 83 ILE A N 1
ATOM 653 C CA . ILE A 1 83 ? 5.145 -13.565 6.344 1.00 94.94 83 ILE A CA 1
ATOM 654 C C . ILE A 1 83 ? 5.484 -14.779 7.212 1.00 94.94 83 ILE A C 1
ATOM 656 O O . ILE A 1 83 ? 6.429 -15.501 6.901 1.00 94.94 83 ILE A O 1
ATOM 660 N N . GLY A 1 84 ? 4.721 -15.015 8.279 1.00 95.56 84 GLY A N 1
ATOM 661 C CA . GLY A 1 84 ? 4.935 -16.144 9.191 1.00 95.56 84 GLY A CA 1
ATOM 662 C C . GLY A 1 84 ? 6.102 -15.989 10.166 1.00 95.56 84 GLY A C 1
ATOM 663 O O . GLY A 1 84 ? 6.307 -16.850 11.022 1.00 95.56 84 GLY A O 1
ATOM 664 N N . SER A 1 85 ? 6.865 -14.894 10.080 1.00 97.69 85 SER A N 1
ATOM 665 C CA . SER A 1 85 ? 7.921 -14.632 11.055 1.00 97.69 85 SER A CA 1
ATOM 666 C C . SER A 1 85 ? 7.326 -14.430 12.459 1.00 97.69 85 SER A C 1
ATOM 668 O O . SER A 1 85 ? 6.248 -13.841 12.587 1.00 97.69 85 SER A O 1
ATOM 670 N N . PRO A 1 86 ? 8.028 -14.815 13.544 1.00 97.88 86 PRO A N 1
ATOM 671 C CA . PRO A 1 86 ? 7.522 -14.639 14.909 1.00 97.88 86 PRO A CA 1
ATOM 672 C C . PRO A 1 86 ? 7.186 -13.188 15.294 1.00 97.88 86 PRO A C 1
ATOM 674 O O . PRO A 1 86 ? 6.459 -12.969 16.261 1.00 97.88 86 PRO A O 1
ATOM 677 N N . MET A 1 87 ? 7.708 -12.194 14.561 1.00 97.50 87 MET A N 1
ATOM 678 C CA . MET A 1 87 ? 7.350 -10.789 14.763 1.00 97.50 87 MET A CA 1
ATOM 679 C C . MET A 1 87 ? 6.022 -10.432 14.084 1.00 97.50 87 MET A C 1
ATOM 681 O O . MET A 1 87 ? 5.204 -9.747 14.691 1.00 97.50 87 MET A O 1
ATOM 685 N N . THR A 1 88 ? 5.786 -10.934 12.869 1.00 97.50 88 THR A N 1
ATOM 686 C CA . THR A 1 88 ? 4.526 -10.749 12.128 1.00 97.50 88 THR A CA 1
ATOM 687 C C . THR A 1 88 ? 3.373 -11.508 12.789 1.00 97.50 88 THR A C 1
ATOM 689 O O . THR A 1 88 ? 2.290 -10.962 12.962 1.00 97.50 88 THR A O 1
ATOM 692 N N . GLU A 1 89 ? 3.610 -12.729 13.273 1.00 97.94 89 GLU A N 1
ATOM 693 C CA . GLU A 1 89 ? 2.624 -13.461 14.086 1.00 97.94 89 GLU A CA 1
ATOM 694 C C . GLU A 1 89 ? 2.291 -12.694 15.387 1.00 97.94 89 GLU A C 1
ATOM 696 O O . GLU A 1 89 ? 1.131 -12.630 15.802 1.00 97.94 89 GLU A O 1
ATOM 701 N N . LYS A 1 90 ? 3.279 -12.015 16.006 1.00 98.25 90 LYS A N 1
ATOM 702 C CA . LYS A 1 90 ? 3.023 -11.110 17.143 1.00 98.25 90 LYS A CA 1
ATOM 703 C C . LYS A 1 90 ? 2.184 -9.895 16.729 1.00 98.25 90 LYS A C 1
ATOM 705 O O . LYS A 1 90 ? 1.289 -9.527 17.487 1.00 98.25 90 LYS A O 1
ATOM 710 N N . SER A 1 91 ? 2.450 -9.250 15.588 1.00 97.94 91 SER A N 1
ATOM 711 C C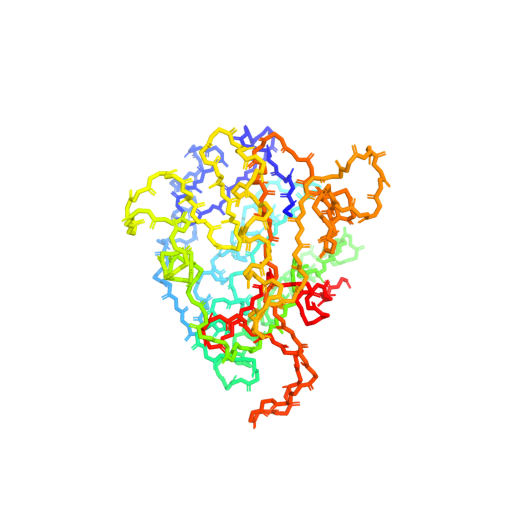A . SER A 1 91 ? 1.670 -8.073 15.174 1.00 97.94 91 SER A CA 1
ATOM 712 C C . SER A 1 91 ? 0.214 -8.421 14.863 1.00 97.94 91 SER A C 1
ATOM 714 O O . SER A 1 91 ? -0.679 -7.714 15.330 1.00 97.94 91 SER A O 1
ATOM 716 N N . ILE A 1 92 ? -0.044 -9.557 14.206 1.00 97.19 92 ILE A N 1
ATOM 717 C CA . ILE A 1 92 ? -1.402 -10.090 13.993 1.00 97.19 92 ILE A CA 1
ATOM 718 C C . ILE A 1 92 ? -2.126 -10.288 15.336 1.00 97.19 92 ILE A C 1
ATOM 720 O O . ILE A 1 92 ? -3.238 -9.794 15.515 1.00 97.19 92 ILE A O 1
ATOM 724 N N . GLY A 1 93 ? -1.484 -10.938 16.316 1.00 98.19 93 GLY A N 1
ATOM 725 C CA . GLY A 1 93 ? -2.076 -11.162 17.643 1.00 98.19 93 GLY A CA 1
ATOM 726 C C . GLY A 1 93 ? -2.348 -9.882 18.452 1.00 98.19 93 GLY A C 1
ATOM 727 O O . GLY A 1 93 ? -3.246 -9.859 19.292 1.00 98.19 93 GLY A O 1
ATOM 728 N N . LEU A 1 94 ? -1.610 -8.798 18.198 1.00 98.12 94 LEU A N 1
ATOM 729 C CA . LEU A 1 94 ? -1.864 -7.489 18.812 1.00 98.12 94 LEU A CA 1
ATOM 730 C C . LEU A 1 94 ? -3.037 -6.757 18.151 1.00 98.12 94 LEU A C 1
ATOM 732 O O . LEU A 1 94 ? -3.839 -6.137 18.849 1.00 98.12 94 LEU A O 1
ATOM 736 N N . VAL A 1 95 ? -3.170 -6.868 16.827 1.00 97.25 95 VAL A N 1
ATOM 737 C CA . VAL A 1 95 ? -4.322 -6.349 16.075 1.00 97.25 95 VAL A CA 1
ATOM 738 C C . VAL A 1 95 ? -5.613 -7.061 16.496 1.00 97.25 95 VAL A C 1
ATOM 740 O O . VAL A 1 95 ? -6.607 -6.390 16.780 1.00 97.25 95 VAL A O 1
ATOM 743 N N . ASP A 1 96 ? -5.589 -8.390 16.641 1.00 97.94 96 ASP A N 1
ATOM 744 C CA . ASP A 1 96 ? -6.706 -9.166 17.205 1.00 97.94 96 ASP A CA 1
ATOM 745 C C . ASP A 1 96 ? -7.060 -8.705 18.631 1.00 97.94 96 ASP A C 1
ATOM 747 O O . ASP A 1 96 ? -8.227 -8.453 18.935 1.00 97.94 96 ASP A O 1
ATOM 751 N N . GLY A 1 97 ? -6.055 -8.473 19.485 1.00 98.19 97 GLY A N 1
ATOM 752 C CA . GLY A 1 97 ? -6.252 -7.931 20.833 1.00 98.19 97 GLY A CA 1
ATOM 753 C C . GLY A 1 97 ? -6.965 -6.571 20.859 1.00 98.19 97 GLY A C 1
ATOM 754 O O . GLY A 1 97 ? -7.824 -6.335 21.714 1.00 98.19 97 GLY A O 1
ATOM 755 N N . GLU A 1 98 ? -6.670 -5.689 19.903 1.00 98.12 98 GLU A N 1
ATOM 756 C CA . GLU A 1 98 ? -7.337 -4.390 19.759 1.00 98.12 98 GLU A CA 1
ATOM 757 C C . GLU A 1 98 ? -8.768 -4.510 19.206 1.00 98.12 98 GLU A C 1
ATOM 759 O O . GLU A 1 98 ? -9.675 -3.827 19.695 1.00 98.12 98 GLU A O 1
ATOM 764 N N . ILE A 1 99 ? -9.024 -5.436 18.277 1.00 97.62 99 ILE A N 1
ATOM 765 C CA . ILE A 1 99 ? -10.388 -5.778 17.832 1.00 97.62 99 ILE A CA 1
ATOM 766 C C . ILE A 1 99 ? -11.197 -6.360 19.005 1.00 97.62 99 ILE A C 1
ATOM 768 O O . ILE A 1 99 ? -12.329 -5.938 19.255 1.00 97.62 99 ILE A O 1
ATOM 772 N N . GLY A 1 100 ? -10.605 -7.255 19.798 1.00 98.38 100 GLY A N 1
ATOM 773 C CA . GLY A 1 100 ? -11.194 -7.793 21.027 1.00 98.38 100 GLY A CA 1
ATOM 774 C C . GLY A 1 100 ? -11.486 -6.715 22.077 1.00 98.38 100 GLY A C 1
ATOM 775 O O . GLY A 1 100 ? -12.520 -6.771 22.753 1.00 98.38 100 GLY A O 1
ATOM 776 N N . ARG A 1 101 ? -10.633 -5.684 22.185 1.00 98.44 101 ARG A N 1
ATOM 777 C CA . ARG A 1 101 ? -10.871 -4.507 23.040 1.00 98.44 101 ARG A CA 1
ATOM 778 C C . ARG A 1 101 ? -12.093 -3.711 22.581 1.00 98.44 101 ARG A C 1
ATOM 780 O O . ARG A 1 101 ? -12.901 -3.329 23.432 1.00 98.44 101 ARG A O 1
ATOM 787 N N . LEU A 1 102 ? -12.258 -3.500 21.274 1.00 98.31 102 LEU A N 1
ATOM 788 C CA . LEU A 1 102 ? -13.440 -2.845 20.704 1.00 98.31 102 LEU A CA 1
ATOM 789 C C . LEU A 1 102 ? -14.714 -3.661 20.950 1.00 98.31 102 LEU A C 1
ATOM 791 O O . LEU A 1 102 ? -15.692 -3.113 21.454 1.00 98.31 102 LEU A O 1
ATOM 795 N N . LEU A 1 103 ? -14.702 -4.965 20.657 1.00 98.50 103 LEU A N 1
ATOM 796 C CA . LEU A 1 103 ? -15.852 -5.852 20.878 1.00 98.50 103 LEU A CA 1
ATOM 797 C C . LEU A 1 103 ? -16.311 -5.815 22.341 1.00 98.50 103 LEU A C 1
ATOM 799 O O . LEU A 1 103 ? -17.471 -5.512 22.614 1.00 98.50 103 LEU A O 1
ATOM 803 N N . LYS A 1 104 ? -15.377 -5.982 23.284 1.00 98.69 104 LYS A N 1
ATOM 804 C CA . LYS A 1 104 ? -15.654 -5.910 24.725 1.00 98.69 104 LYS A CA 1
ATOM 805 C C . LYS A 1 104 ? -16.196 -4.545 25.162 1.00 98.69 104 LYS A C 1
ATOM 807 O O . LYS A 1 104 ? -17.003 -4.474 26.086 1.00 98.69 104 LYS A O 1
ATOM 812 N N . PHE A 1 105 ? -15.754 -3.451 24.544 1.00 98.56 105 PHE A N 1
ATOM 813 C CA . PHE A 1 105 ? -16.327 -2.127 24.792 1.00 98.56 105 PHE A CA 1
ATOM 814 C C . PHE A 1 105 ? -17.789 -2.051 24.309 1.00 98.56 105 PHE A C 1
ATOM 816 O O . PHE A 1 105 ? -18.652 -1.611 25.066 1.00 98.56 105 PHE A O 1
ATOM 823 N N . LEU A 1 106 ? -18.090 -2.558 23.109 1.00 98.50 106 LEU A N 1
ATOM 824 C CA . LEU A 1 106 ? -19.454 -2.593 22.563 1.00 98.50 106 LEU A CA 1
ATOM 825 C C . LEU A 1 106 ? -20.405 -3.482 23.376 1.00 98.50 106 LEU A C 1
ATOM 827 O O . LEU A 1 106 ? -21.582 -3.141 23.497 1.00 98.50 106 LEU A O 1
ATOM 831 N N . ASP A 1 107 ? -19.911 -4.580 23.950 1.00 98.50 107 ASP A N 1
ATOM 832 C CA . ASP A 1 107 ? -20.679 -5.432 24.866 1.00 98.50 107 ASP A CA 1
ATOM 833 C C . ASP A 1 107 ? -21.062 -4.667 26.146 1.00 98.50 107 ASP A C 1
ATOM 835 O O . ASP A 1 107 ? -22.232 -4.636 26.528 1.00 98.50 107 ASP A O 1
ATOM 839 N N . ASN A 1 108 ? -20.093 -3.996 26.784 1.00 98.38 108 ASN A N 1
ATOM 840 C CA . ASN A 1 108 ? -20.306 -3.259 28.038 1.00 98.38 108 ASN A CA 1
ATOM 841 C C . ASN A 1 108 ? -21.270 -2.069 27.886 1.00 98.38 108 ASN A C 1
ATOM 843 O O . ASN A 1 108 ? -22.045 -1.792 28.800 1.00 98.38 108 ASN A O 1
ATOM 847 N N . GLU A 1 109 ? -21.233 -1.369 26.750 1.00 97.88 109 GLU A N 1
ATOM 848 C CA . GLU A 1 109 ? -22.117 -0.228 26.457 1.00 97.88 109 GLU A CA 1
ATOM 849 C C . GLU A 1 109 ? -23.486 -0.653 25.877 1.00 97.88 109 GLU A C 1
ATOM 851 O O . GLU A 1 109 ? -24.325 0.197 25.576 1.00 97.88 109 GLU A O 1
ATOM 856 N N . GLY A 1 110 ? -23.736 -1.957 25.678 1.00 97.81 110 GLY A N 1
ATOM 857 C CA . GLY A 1 110 ? -24.980 -2.463 25.077 1.00 97.81 110 GLY A CA 1
ATOM 858 C C . GLY A 1 110 ? -25.145 -2.121 23.587 1.00 97.81 110 GLY A C 1
ATOM 859 O O . GLY A 1 110 ? -26.264 -2.047 23.077 1.00 97.81 110 GLY A O 1
ATOM 860 N N . LEU A 1 111 ? -24.034 -1.889 22.883 1.00 97.62 111 LEU A N 1
ATOM 861 C CA . LEU A 1 111 ? -23.982 -1.495 21.470 1.00 97.62 111 LEU A CA 1
ATOM 862 C C . LEU A 1 111 ? -23.729 -2.674 20.516 1.00 97.62 111 LEU A C 1
ATOM 864 O O . LEU A 1 111 ? -23.883 -2.511 19.301 1.00 97.62 111 LEU A O 1
ATOM 868 N N . ARG A 1 112 ? -23.353 -3.851 21.035 1.00 97.06 112 ARG A N 1
ATOM 869 C CA . ARG A 1 112 ? -22.924 -5.018 20.243 1.00 97.06 112 ARG A CA 1
ATOM 870 C C . ARG A 1 112 ? -23.931 -5.466 19.184 1.00 97.06 112 ARG A C 1
ATOM 872 O O . ARG A 1 112 ? -23.526 -5.678 18.043 1.00 97.06 112 ARG A O 1
ATOM 879 N N . ASP A 1 113 ? -25.212 -5.548 19.542 1.00 96.75 113 ASP A N 1
ATOM 880 C CA . ASP A 1 113 ? -26.307 -5.993 18.658 1.00 96.75 113 ASP A CA 1
ATOM 881 C C . ASP A 1 113 ? -26.800 -4.897 17.695 1.00 96.75 113 ASP A C 1
ATOM 883 O O . ASP A 1 113 ? -27.713 -5.110 16.897 1.00 96.75 113 ASP A O 1
ATOM 887 N N . ARG A 1 114 ? -26.230 -3.690 17.791 1.00 96.00 114 ARG A N 1
ATOM 888 C CA . ARG A 1 114 ? -26.617 -2.510 17.000 1.00 96.00 114 ARG A CA 1
ATOM 889 C C . ARG A 1 114 ? -25.466 -1.922 16.184 1.00 96.00 114 ARG A C 1
ATOM 891 O O . ARG A 1 114 ? -25.672 -0.937 15.481 1.00 96.00 114 ARG A O 1
ATOM 898 N N . THR A 1 115 ? -24.285 -2.532 16.263 1.00 97.12 115 THR A N 1
ATOM 899 C CA . THR A 1 115 ? -23.076 -2.126 15.543 1.00 97.12 115 THR A CA 1
ATOM 900 C C . THR A 1 115 ? -22.714 -3.213 14.537 1.00 97.12 115 THR A C 1
ATOM 902 O O . THR A 1 115 ? -22.283 -4.300 14.921 1.00 97.12 115 THR A O 1
ATOM 905 N N . ASN A 1 116 ? -22.877 -2.921 13.246 1.00 97.62 116 ASN A N 1
ATOM 906 C CA . ASN A 1 116 ? -22.303 -3.757 12.194 1.00 97.62 116 ASN A CA 1
ATOM 907 C C . ASN A 1 116 ? -20.790 -3.519 12.156 1.00 97.62 116 ASN A C 1
ATOM 909 O O . ASN A 1 116 ? -20.348 -2.372 12.200 1.00 97.62 116 ASN A O 1
ATOM 913 N N . ILE A 1 117 ? -20.010 -4.593 12.074 1.00 95.88 117 ILE A N 1
ATOM 914 C CA . ILE A 1 117 ? -18.548 -4.546 12.002 1.00 95.88 117 ILE A CA 1
ATOM 915 C C . ILE A 1 117 ? -18.144 -5.341 10.765 1.00 95.88 117 ILE A C 1
ATOM 917 O O . ILE A 1 117 ? -18.569 -6.485 10.610 1.00 95.88 117 ILE A O 1
ATOM 921 N N . LEU A 1 118 ? -17.346 -4.723 9.901 1.00 95.81 118 LEU A N 1
ATOM 922 C CA . LEU A 1 118 ? -16.726 -5.343 8.733 1.00 95.81 118 LEU A CA 1
ATOM 923 C C . LEU A 1 118 ? -15.210 -5.255 8.928 1.00 95.81 118 LEU A C 1
ATOM 925 O O . LEU A 1 118 ? -14.720 -4.218 9.379 1.00 95.81 118 LEU A O 1
ATOM 929 N N . VAL A 1 119 ? -14.482 -6.329 8.624 1.00 94.19 119 VAL A N 1
ATOM 930 C CA . VAL A 1 119 ? -13.025 -6.413 8.809 1.00 94.19 119 VAL A CA 1
ATOM 931 C C . VAL A 1 119 ? -12.414 -6.900 7.501 1.00 94.19 119 VAL A C 1
ATOM 933 O O . VAL A 1 119 ? -12.354 -8.094 7.238 1.00 94.19 119 VAL A O 1
ATOM 936 N N . SER A 1 120 ? -11.972 -5.943 6.689 1.00 93.56 120 SER A N 1
ATOM 937 C CA . SER A 1 120 ? -11.309 -6.170 5.404 1.00 93.56 120 SER A CA 1
ATOM 938 C C . SER A 1 120 ? -9.848 -5.743 5.511 1.00 93.56 120 SER A C 1
ATOM 940 O O . SER A 1 120 ? -9.536 -4.814 6.258 1.00 93.56 120 SER A O 1
ATOM 942 N N . SER A 1 121 ? -8.969 -6.356 4.723 1.00 93.06 121 SER A N 1
ATOM 943 C CA . SER A 1 121 ? -7.696 -5.724 4.338 1.00 93.06 121 SER A CA 1
ATOM 944 C C . SER A 1 121 ? -7.852 -5.072 2.957 1.00 93.06 121 SER A C 1
ATOM 946 O O . SER A 1 121 ? -8.870 -5.282 2.295 1.00 93.06 121 SER A O 1
ATOM 948 N N . ASP A 1 122 ? -6.893 -4.268 2.508 1.00 92.88 122 ASP A N 1
ATOM 949 C CA . ASP A 1 122 ? -6.865 -3.653 1.176 1.00 92.88 122 ASP A CA 1
ATOM 950 C C . ASP A 1 122 ? -5.951 -4.384 0.173 1.00 92.88 122 ASP A C 1
ATOM 952 O O . ASP A 1 122 ? -6.075 -4.150 -1.030 1.00 92.88 122 ASP A O 1
ATOM 956 N N . HIS A 1 123 ? -5.098 -5.299 0.645 1.00 95.31 123 HIS A N 1
ATOM 957 C CA . HIS A 1 123 ? -4.284 -6.210 -0.166 1.00 95.31 123 HIS A CA 1
ATOM 958 C C . HIS A 1 123 ? -3.938 -7.498 0.605 1.00 95.31 123 HIS A C 1
ATOM 960 O O . HIS A 1 123 ? -4.180 -7.613 1.805 1.00 95.31 123 HIS A O 1
ATOM 966 N N . GLY A 1 124 ? -3.390 -8.493 -0.091 1.00 95.06 124 GLY A N 1
ATOM 967 C CA . GLY A 1 124 ? -2.695 -9.622 0.532 1.00 95.06 124 GLY A CA 1
ATOM 968 C C . GLY A 1 124 ? -1.184 -9.359 0.649 1.00 95.06 124 GLY A C 1
ATOM 969 O O . GLY A 1 124 ? -0.767 -8.203 0.731 1.00 95.06 124 GLY A O 1
ATOM 970 N N . PHE A 1 125 ? -0.342 -10.397 0.678 1.00 95.31 125 PHE A N 1
ATOM 971 C CA . PHE A 1 125 ? 1.108 -10.250 0.867 1.00 95.31 125 PHE A CA 1
ATOM 972 C C . PHE A 1 125 ? 1.950 -11.361 0.214 1.00 95.31 125 PHE A C 1
ATOM 974 O O . PHE A 1 125 ? 1.668 -12.547 0.368 1.00 95.31 125 PHE A O 1
ATOM 981 N N . SER A 1 126 ? 3.068 -10.975 -0.403 1.00 96.56 126 SER A N 1
ATOM 982 C CA . SER A 1 126 ? 4.132 -11.834 -0.931 1.00 96.56 126 SER A CA 1
ATOM 983 C C . SER A 1 126 ? 5.435 -11.684 -0.148 1.00 96.56 126 SER A C 1
ATOM 985 O O . SER A 1 126 ? 5.893 -10.576 0.110 1.00 96.56 126 SER A O 1
ATOM 987 N N . MET A 1 127 ? 6.144 -12.787 0.105 1.00 96.94 127 MET A N 1
ATOM 988 C CA . MET A 1 127 ? 7.596 -12.716 0.301 1.00 96.94 127 MET A CA 1
ATOM 989 C C . MET A 1 127 ? 8.279 -12.332 -1.023 1.00 96.94 127 MET A C 1
ATOM 991 O O . MET A 1 127 ? 7.802 -12.697 -2.099 1.00 96.94 127 MET A O 1
ATOM 995 N N . HIS A 1 128 ? 9.376 -11.582 -0.942 1.00 96.88 128 HIS A N 1
ATOM 996 C CA . HIS A 1 128 ? 10.058 -10.976 -2.087 1.00 96.88 128 HIS A CA 1
ATOM 997 C C . HIS A 1 128 ? 11.388 -11.690 -2.368 1.00 96.88 128 HIS A C 1
ATOM 999 O O . HIS A 1 128 ? 12.208 -11.863 -1.468 1.00 96.88 128 HIS A O 1
ATOM 1005 N N . ALA A 1 129 ? 11.614 -12.103 -3.619 1.00 96.06 129 ALA A N 1
ATOM 1006 C CA . ALA A 1 129 ? 12.818 -12.844 -4.027 1.00 96.06 129 ALA A CA 1
ATOM 1007 C C . ALA A 1 129 ? 13.682 -12.138 -5.094 1.00 96.06 129 ALA A C 1
ATOM 1009 O O . ALA A 1 129 ? 14.810 -12.569 -5.366 1.00 96.06 129 ALA A O 1
ATOM 1010 N N . GLY A 1 130 ? 13.166 -11.077 -5.716 1.00 92.19 130 GLY A N 1
ATOM 1011 C CA . GLY A 1 130 ? 13.759 -10.474 -6.904 1.00 92.19 130 GLY A CA 1
ATOM 1012 C C . GLY A 1 130 ? 14.835 -9.429 -6.639 1.00 92.19 130 GLY A C 1
ATOM 1013 O O . GLY A 1 130 ? 15.061 -8.957 -5.521 1.00 92.19 130 GLY A O 1
ATOM 1014 N N . LYS A 1 131 ? 15.547 -9.084 -7.718 1.00 92.81 131 LYS A N 1
ATOM 1015 C CA . LYS A 1 131 ? 16.754 -8.238 -7.689 1.00 92.81 131 LYS A CA 1
ATOM 1016 C C . LYS A 1 131 ? 16.754 -7.125 -8.738 1.00 92.81 131 LYS A C 1
ATOM 1018 O O . LYS A 1 131 ? 17.606 -6.241 -8.658 1.00 92.81 131 LYS A O 1
ATOM 1023 N N . VAL A 1 132 ? 15.809 -7.134 -9.681 1.00 93.56 132 VAL A N 1
ATOM 1024 C CA . VAL A 1 132 ? 15.738 -6.155 -10.774 1.00 93.56 132 VAL A CA 1
ATOM 1025 C C . VAL A 1 132 ? 15.468 -4.751 -10.240 1.00 93.56 132 VAL A C 1
ATOM 1027 O O . VAL A 1 132 ? 14.501 -4.484 -9.530 1.00 93.56 132 VAL A O 1
ATOM 1030 N N . ASP A 1 133 ? 16.348 -3.829 -10.609 1.00 95.19 133 ASP A N 1
ATOM 1031 C CA . ASP A 1 133 ? 16.180 -2.397 -10.423 1.00 95.19 133 ASP A CA 1
ATOM 1032 C C . ASP A 1 133 ? 15.808 -1.796 -11.781 1.00 95.19 133 ASP A C 1
ATOM 1034 O O . ASP A 1 133 ? 16.651 -1.724 -12.674 1.00 95.19 133 ASP A O 1
ATOM 1038 N N . LEU A 1 134 ? 14.539 -1.407 -11.960 1.00 96.19 134 LEU A N 1
ATOM 1039 C CA . LEU A 1 134 ? 14.030 -0.923 -13.250 1.00 96.19 134 LEU A CA 1
ATOM 1040 C C . LEU A 1 134 ? 14.850 0.262 -13.788 1.00 96.19 134 LEU A C 1
ATOM 1042 O O . LEU A 1 134 ? 15.157 0.306 -14.974 1.00 96.19 134 LEU A O 1
ATOM 1046 N N . VAL A 1 135 ? 15.282 1.192 -12.928 1.00 96.44 135 VAL A N 1
ATOM 1047 C CA . VAL A 1 135 ? 16.116 2.337 -13.339 1.00 96.44 135 VAL A CA 1
ATOM 1048 C C . VAL A 1 135 ? 17.451 1.875 -13.932 1.00 96.44 135 VAL A C 1
ATOM 1050 O O . VAL A 1 135 ? 17.877 2.389 -14.969 1.00 96.44 135 VAL A O 1
ATOM 1053 N N . THR A 1 136 ? 18.087 0.887 -13.306 1.00 95.31 136 THR A N 1
ATOM 1054 C CA . THR A 1 136 ? 19.326 0.261 -13.785 1.00 95.31 136 THR A CA 1
ATOM 1055 C C . THR A 1 136 ? 19.092 -0.519 -15.082 1.00 95.31 136 THR A C 1
ATOM 1057 O O . THR A 1 136 ? 19.870 -0.363 -16.022 1.00 95.31 136 THR A O 1
ATOM 1060 N N . LEU A 1 137 ? 18.005 -1.294 -15.173 1.00 96.19 137 LEU A N 1
ATOM 1061 C CA . LEU A 1 137 ? 17.629 -2.067 -16.364 1.00 96.19 137 LEU A CA 1
ATOM 1062 C C . LEU A 1 137 ? 17.417 -1.159 -17.587 1.00 96.19 137 LEU A C 1
ATOM 1064 O O . LEU A 1 137 ? 17.968 -1.428 -18.656 1.00 96.19 137 LEU A O 1
ATOM 1068 N N . LEU A 1 138 ? 16.681 -0.052 -17.422 1.00 97.19 138 LEU A N 1
ATOM 1069 C CA . LEU A 1 138 ? 16.470 0.940 -18.481 1.00 97.19 138 LEU A CA 1
ATOM 1070 C C . LEU A 1 138 ? 17.779 1.622 -18.898 1.00 97.19 138 LEU A C 1
ATOM 1072 O O . LEU A 1 138 ? 18.013 1.813 -20.089 1.00 97.19 138 LEU A O 1
ATOM 1076 N N . ALA A 1 139 ? 18.645 1.975 -17.944 1.00 95.62 139 ALA A N 1
ATOM 1077 C CA . ALA A 1 139 ? 19.931 2.606 -18.241 1.00 95.62 139 ALA A CA 1
ATOM 1078 C C . ALA A 1 139 ? 20.886 1.663 -18.999 1.00 95.62 139 ALA A C 1
ATOM 1080 O O . ALA A 1 139 ? 21.534 2.089 -19.952 1.00 95.62 139 ALA A O 1
ATOM 1081 N N . GLN A 1 140 ? 20.934 0.377 -18.631 1.00 95.69 140 GLN A N 1
ATOM 1082 C CA . GLN A 1 140 ? 21.749 -0.641 -19.314 1.00 95.69 140 GLN A CA 1
ATOM 1083 C C . GLN A 1 140 ? 21.353 -0.839 -20.784 1.00 95.69 140 GLN A C 1
ATOM 1085 O O . GLN A 1 140 ? 22.219 -1.097 -21.616 1.00 95.69 140 GLN A O 1
ATOM 1090 N N . HIS A 1 141 ? 20.069 -0.668 -21.110 1.00 96.56 141 HIS A N 1
ATOM 1091 C CA . HIS A 1 141 ? 19.538 -0.788 -22.471 1.00 96.56 141 HIS A CA 1
ATOM 1092 C C . HIS A 1 141 ? 19.420 0.560 -23.210 1.00 96.56 141 HIS A C 1
ATOM 1094 O O . HIS A 1 141 ? 18.860 0.619 -24.300 1.00 96.56 141 HIS A O 1
ATOM 1100 N N . GLY A 1 142 ? 19.952 1.653 -22.646 1.00 96.25 142 GLY A N 1
ATOM 1101 C CA . GLY A 1 142 ? 19.964 2.979 -23.279 1.00 96.25 142 GLY A CA 1
ATOM 1102 C C . GLY A 1 142 ? 18.652 3.770 -23.191 1.00 96.25 142 GLY A C 1
ATOM 1103 O O . GLY A 1 142 ? 18.582 4.886 -23.701 1.00 96.25 142 GLY A O 1
ATOM 1104 N N . PHE A 1 143 ? 17.629 3.255 -22.503 1.00 96.56 143 PHE A N 1
ATOM 1105 C CA . PHE A 1 143 ? 16.340 3.931 -22.302 1.00 96.56 143 PHE A CA 1
ATOM 1106 C C . PHE A 1 143 ? 16.339 4.970 -21.169 1.00 96.56 143 PHE A C 1
ATOM 1108 O O . PHE A 1 143 ? 15.342 5.668 -20.983 1.00 96.56 143 PHE A O 1
ATOM 1115 N N . LYS A 1 144 ? 17.449 5.123 -20.440 1.00 95.56 144 LYS A N 1
ATOM 1116 C CA . LYS A 1 144 ? 17.729 6.294 -19.596 1.00 95.56 144 LYS A CA 1
ATOM 1117 C C . LYS A 1 144 ? 19.150 6.782 -19.839 1.00 95.56 144 LYS A C 1
ATOM 1119 O O . LYS A 1 144 ? 20.089 5.992 -19.771 1.00 95.56 144 LYS A O 1
ATOM 1124 N N . LYS A 1 145 ? 19.325 8.091 -20.037 1.00 92.19 145 LYS A N 1
ATOM 1125 C CA . LYS A 1 145 ? 20.651 8.719 -20.252 1.00 92.19 145 LYS A CA 1
ATOM 1126 C C . LYS A 1 145 ? 21.522 8.705 -18.986 1.00 92.19 145 LYS A C 1
ATOM 1128 O O . LYS A 1 145 ? 22.746 8.713 -19.061 1.00 92.19 145 LYS A O 1
ATOM 1133 N N . SER A 1 146 ? 20.885 8.717 -17.818 1.00 90.50 146 SER A N 1
ATOM 1134 C CA . SER A 1 146 ? 21.491 8.605 -16.482 1.00 90.50 146 SER A CA 1
ATOM 1135 C C . SER A 1 146 ? 20.416 8.254 -15.443 1.00 90.50 146 SER A C 1
ATOM 1137 O O . SER A 1 146 ? 19.226 8.285 -15.757 1.00 90.50 146 SER A O 1
ATOM 1139 N N . LYS A 1 147 ? 20.782 7.981 -14.185 1.00 85.75 147 LYS A N 1
ATOM 1140 C CA . LYS A 1 147 ? 19.792 7.753 -13.116 1.00 85.75 147 LYS A CA 1
ATOM 1141 C C . LYS A 1 147 ? 18.788 8.918 -13.001 1.00 85.75 147 LYS A C 1
ATOM 1143 O O . LYS A 1 147 ? 17.585 8.704 -13.123 1.00 85.75 147 LYS A O 1
ATOM 1148 N N . GLU A 1 148 ? 19.303 10.144 -12.906 1.00 89.38 148 GLU A N 1
ATOM 1149 C CA . GLU A 1 148 ? 18.527 11.377 -12.677 1.00 89.38 148 GLU A CA 1
ATOM 1150 C C . GLU A 1 148 ? 17.929 12.002 -13.959 1.00 89.38 148 GLU A C 1
ATOM 1152 O O . GLU A 1 148 ? 17.327 13.071 -13.916 1.00 89.38 148 GLU A O 1
ATOM 1157 N N . SER A 1 149 ? 18.117 11.374 -15.125 1.00 93.06 149 SER A N 1
ATOM 1158 C CA . SER A 1 149 ? 17.570 11.866 -16.400 1.00 93.06 149 SER A CA 1
ATOM 1159 C C . SER A 1 149 ? 16.042 11.732 -16.483 1.00 93.06 149 SER A C 1
ATOM 1161 O O . SER A 1 149 ? 15.473 10.747 -16.016 1.00 93.06 149 SER A O 1
ATOM 1163 N N . THR A 1 150 ? 15.375 12.697 -17.118 1.00 94.94 150 THR A N 1
ATOM 1164 C CA . THR A 1 150 ? 13.908 12.734 -17.274 1.00 94.94 150 THR A CA 1
ATOM 1165 C C . THR A 1 150 ? 13.386 11.972 -18.490 1.00 94.94 150 THR A C 1
ATOM 1167 O O . THR A 1 150 ? 12.177 11.864 -18.658 1.00 94.94 150 THR A O 1
ATOM 1170 N N . ASP A 1 151 ? 14.266 11.426 -19.337 1.00 95.12 151 ASP A N 1
ATOM 1171 C CA . ASP A 1 151 ? 13.861 10.838 -20.617 1.00 95.12 151 ASP A CA 1
ATOM 1172 C C . ASP A 1 151 ? 13.063 9.529 -20.457 1.00 95.12 151 ASP A C 1
ATOM 1174 O O . ASP A 1 151 ? 12.296 9.151 -21.345 1.00 95.12 151 ASP A O 1
ATOM 1178 N N . ALA A 1 152 ? 13.228 8.848 -19.322 1.00 97.25 152 ALA A N 1
ATOM 1179 C CA . ALA A 1 152 ? 12.224 7.964 -18.734 1.00 97.25 152 ALA A CA 1
ATOM 1180 C C . ALA A 1 152 ? 12.323 8.045 -17.199 1.00 97.25 152 ALA A C 1
ATOM 1182 O O . ALA A 1 152 ? 13.424 7.975 -16.642 1.00 97.25 152 ALA A O 1
ATOM 1183 N N . VAL A 1 153 ? 11.197 8.192 -16.504 1.00 97.62 153 VAL A N 1
ATOM 1184 C CA . VAL A 1 153 ? 11.124 8.342 -15.042 1.00 97.62 153 VAL A CA 1
ATOM 1185 C C . VAL A 1 153 ? 10.411 7.132 -14.451 1.00 97.62 153 VAL A C 1
ATOM 1187 O O . VAL A 1 153 ? 9.291 6.820 -14.842 1.00 97.62 153 VAL A O 1
ATOM 1190 N N . VAL A 1 154 ? 11.059 6.457 -13.501 1.00 97.06 154 VAL A N 1
ATOM 1191 C CA . VAL A 1 154 ? 10.494 5.292 -12.807 1.00 97.06 154 VAL A CA 1
ATOM 1192 C C . VAL A 1 154 ? 9.987 5.717 -11.433 1.00 97.06 154 VAL A C 1
ATOM 1194 O O . VAL A 1 154 ? 10.730 6.343 -10.676 1.00 97.06 154 VAL A O 1
ATOM 1197 N N . VAL A 1 155 ? 8.751 5.349 -11.096 1.00 94.62 155 VAL A N 1
ATOM 1198 C CA . VAL A 1 155 ? 8.150 5.577 -9.773 1.00 94.62 155 VAL A CA 1
ATOM 1199 C C . VAL A 1 155 ? 7.483 4.281 -9.315 1.00 94.62 155 VAL A C 1
ATOM 1201 O O . VAL A 1 155 ? 6.424 3.903 -9.818 1.00 94.62 155 VAL A O 1
ATOM 1204 N N . GLY A 1 156 ? 8.123 3.567 -8.385 1.00 92.06 156 GLY A N 1
ATOM 1205 C CA . GLY A 1 156 ? 7.695 2.220 -7.993 1.00 92.06 156 GLY A CA 1
ATOM 1206 C C . GLY A 1 156 ? 7.633 1.277 -9.212 1.00 92.06 156 GLY A C 1
ATOM 1207 O O . GLY A 1 156 ? 8.621 1.206 -9.944 1.00 92.06 156 GLY A O 1
ATOM 1208 N N . PRO A 1 157 ? 6.499 0.596 -9.470 1.00 94.88 157 PRO A N 1
ATOM 1209 C CA . PRO A 1 157 ? 6.311 -0.273 -10.637 1.00 94.88 157 PRO A CA 1
ATOM 1210 C C . PRO A 1 157 ? 5.993 0.479 -11.947 1.00 94.88 157 PRO A C 1
ATOM 1212 O O . PRO A 1 157 ? 5.731 -0.152 -12.969 1.00 94.88 157 PRO A O 1
ATOM 1215 N N . THR A 1 158 ? 5.951 1.817 -11.941 1.00 97.69 158 THR A N 1
ATOM 1216 C CA . THR A 1 158 ? 5.480 2.628 -13.081 1.00 97.69 158 THR A CA 1
ATOM 1217 C C . THR A 1 158 ? 6.624 3.300 -13.836 1.00 97.69 158 THR A C 1
ATOM 1219 O O . THR A 1 158 ? 7.613 3.712 -13.224 1.00 97.69 158 THR A O 1
ATOM 1222 N N . ILE A 1 159 ? 6.488 3.439 -15.159 1.00 98.50 159 ILE A N 1
ATOM 1223 C CA . ILE A 1 159 ? 7.471 4.087 -16.038 1.00 98.50 159 ILE A CA 1
ATOM 1224 C C . ILE A 1 159 ? 6.765 5.147 -16.890 1.00 98.50 159 ILE A C 1
ATOM 1226 O O . ILE A 1 159 ? 5.926 4.825 -17.730 1.00 98.50 159 ILE A O 1
ATOM 1230 N N . TYR A 1 160 ? 7.135 6.409 -16.679 1.00 98.19 160 TYR A N 1
ATOM 1231 C CA . TYR A 1 160 ? 6.731 7.551 -17.500 1.00 98.19 160 TYR A CA 1
ATOM 1232 C C . TYR A 1 160 ? 7.807 7.810 -18.558 1.00 98.19 160 TYR A C 1
ATOM 1234 O O . TYR A 1 160 ? 9.000 7.817 -18.235 1.00 98.19 160 TYR A O 1
ATOM 1242 N N . VAL A 1 161 ? 7.417 8.047 -19.806 1.00 98.19 161 VAL A N 1
ATOM 1243 C CA . VAL A 1 161 ? 8.319 8.285 -20.940 1.00 98.19 161 VAL A CA 1
ATOM 1244 C C . VAL A 1 161 ? 8.188 9.731 -21.416 1.00 98.19 161 VAL A C 1
ATOM 1246 O O . VAL A 1 161 ? 7.095 10.281 -21.521 1.00 98.19 161 VAL A O 1
ATOM 1249 N N . GLU A 1 162 ? 9.319 10.375 -21.709 1.00 96.56 162 GLU A N 1
ATOM 1250 C CA . GLU A 1 162 ? 9.355 11.771 -22.159 1.00 96.56 162 GLU A CA 1
ATOM 1251 C C . GLU A 1 162 ? 8.524 11.969 -23.442 1.00 96.56 162 GLU A C 1
ATOM 1253 O O . GLU A 1 162 ? 8.820 11.399 -24.493 1.00 96.56 162 GLU A O 1
ATOM 1258 N N . ASN A 1 163 ? 7.465 12.781 -23.331 1.00 96.31 163 ASN A N 1
ATOM 1259 C CA . ASN A 1 163 ? 6.433 13.013 -24.353 1.00 96.31 163 ASN A CA 1
ATOM 1260 C C . ASN A 1 163 ? 5.682 11.748 -24.831 1.00 96.31 163 ASN A C 1
ATOM 1262 O O . ASN A 1 163 ? 5.210 11.733 -25.967 1.00 96.31 163 ASN A O 1
ATOM 1266 N N . SER A 1 164 ? 5.591 10.697 -24.004 1.00 96.44 164 SER A N 1
ATOM 1267 C CA . SER A 1 164 ? 4.919 9.425 -24.336 1.00 96.44 164 SER A CA 1
ATOM 1268 C C . SER A 1 164 ? 5.378 8.825 -25.676 1.00 96.44 164 SER A C 1
ATOM 1270 O O . SER A 1 164 ? 4.576 8.314 -26.454 1.00 96.44 164 SER A O 1
ATOM 1272 N N . ASN A 1 165 ? 6.677 8.935 -25.985 1.00 98.06 165 ASN A N 1
ATOM 1273 C CA . ASN A 1 165 ? 7.243 8.532 -27.274 1.00 98.06 165 ASN A CA 1
ATOM 1274 C C . ASN A 1 165 ? 7.006 7.026 -27.573 1.00 98.06 165 ASN A C 1
ATOM 1276 O O . ASN A 1 165 ? 7.551 6.195 -26.840 1.00 98.06 165 ASN A O 1
ATOM 1280 N N . PRO A 1 166 ? 6.268 6.663 -28.648 1.00 98.19 166 PRO A N 1
ATOM 1281 C CA . PRO A 1 166 ? 5.874 5.274 -28.900 1.00 98.19 166 PRO A CA 1
ATOM 1282 C C . PRO A 1 166 ? 7.047 4.309 -29.100 1.00 98.19 166 PRO A C 1
ATOM 1284 O O . PRO A 1 166 ? 7.144 3.333 -28.365 1.00 98.19 166 PRO A O 1
ATOM 1287 N N . GLU A 1 167 ? 7.989 4.629 -29.997 1.00 98.12 167 GLU A N 1
ATOM 1288 C CA . GLU A 1 167 ? 9.166 3.788 -30.298 1.00 98.12 167 GLU A CA 1
ATOM 1289 C C . GLU A 1 167 ? 9.966 3.440 -29.028 1.00 98.12 167 GLU A C 1
ATOM 1291 O O . GLU A 1 167 ? 10.477 2.329 -28.855 1.00 98.12 167 GLU A O 1
ATOM 1296 N N . LYS A 1 168 ? 10.064 4.397 -28.097 1.00 98.44 168 LYS A N 1
ATOM 1297 C CA . LYS A 1 168 ? 10.724 4.201 -26.809 1.00 98.44 168 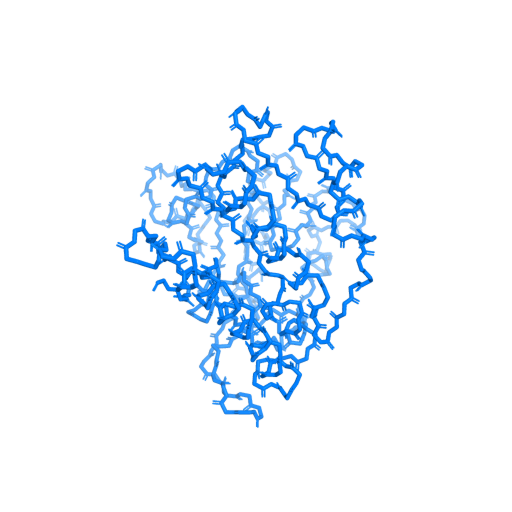LYS A CA 1
ATOM 1298 C C . LYS A 1 168 ? 9.895 3.353 -25.844 1.00 98.44 168 LYS A C 1
ATOM 1300 O O . LYS A 1 168 ? 10.483 2.557 -25.117 1.00 98.44 168 LYS A O 1
ATOM 1305 N N . ILE A 1 169 ? 8.570 3.495 -25.823 1.00 98.81 169 ILE A N 1
ATOM 1306 C CA . ILE A 1 169 ? 7.683 2.649 -25.009 1.00 98.81 169 ILE A CA 1
ATOM 1307 C C . ILE A 1 169 ? 7.759 1.191 -25.496 1.00 98.81 169 ILE A C 1
ATOM 1309 O O . ILE A 1 169 ? 8.023 0.302 -24.687 1.00 98.81 169 ILE A O 1
ATOM 1313 N N . GLU A 1 170 ? 7.647 0.951 -26.805 1.00 98.75 170 GLU A N 1
ATOM 1314 C CA . GLU A 1 170 ? 7.810 -0.371 -27.435 1.00 98.75 170 GLU A CA 1
ATOM 1315 C C . GLU A 1 170 ? 9.180 -0.987 -27.114 1.00 98.75 170 GLU A C 1
ATOM 1317 O O . GLU A 1 170 ? 9.274 -2.140 -26.686 1.00 98.75 170 GLU A O 1
ATOM 1322 N N . GLY A 1 171 ? 10.256 -0.204 -27.254 1.00 98.62 171 GLY A N 1
ATOM 1323 C CA . GLY A 1 171 ? 11.614 -0.638 -26.928 1.00 98.62 171 GLY A CA 1
ATOM 1324 C C . GLY A 1 171 ? 11.783 -1.043 -25.458 1.00 98.62 171 GLY A C 1
ATOM 1325 O O . GLY A 1 171 ? 12.410 -2.067 -25.172 1.00 98.62 171 GLY A O 1
ATOM 1326 N N . ILE A 1 172 ? 11.190 -0.282 -24.530 1.00 98.75 172 ILE A N 1
ATOM 1327 C CA . ILE A 1 172 ? 11.194 -0.597 -23.095 1.00 98.75 172 ILE A CA 1
ATOM 1328 C C . ILE A 1 172 ? 10.416 -1.889 -22.825 1.00 98.75 172 ILE A C 1
ATOM 1330 O O . ILE A 1 172 ? 10.951 -2.790 -22.175 1.00 98.75 172 ILE A O 1
ATOM 1334 N N . VAL A 1 173 ? 9.194 -2.017 -23.353 1.00 98.81 173 VAL A N 1
ATOM 1335 C CA . VAL A 1 173 ? 8.375 -3.235 -23.227 1.00 98.81 173 VAL A CA 1
ATOM 1336 C C . VAL A 1 173 ? 9.134 -4.454 -23.754 1.00 98.81 173 VAL A C 1
ATOM 1338 O O . VAL A 1 173 ? 9.197 -5.474 -23.071 1.00 98.81 173 VAL A O 1
ATOM 1341 N N . SER A 1 174 ? 9.813 -4.331 -24.895 1.00 98.69 174 SER A N 1
ATOM 1342 C CA . SER A 1 174 ? 10.591 -5.427 -25.477 1.00 98.69 174 SER A CA 1
ATOM 1343 C C . SER A 1 174 ? 11.792 -5.856 -24.615 1.00 98.69 174 SER A C 1
ATOM 1345 O O . SER A 1 174 ? 12.270 -6.980 -24.764 1.00 98.69 174 SER A O 1
ATOM 1347 N N . VAL A 1 175 ? 12.303 -5.016 -23.707 1.00 98.56 175 VAL A N 1
ATOM 1348 C CA . VAL A 1 175 ? 13.313 -5.418 -22.703 1.00 98.56 175 VAL A CA 1
ATOM 1349 C C . VAL A 1 175 ? 12.659 -6.041 -21.471 1.00 98.56 175 VAL A C 1
ATOM 1351 O O . VAL A 1 175 ? 13.137 -7.065 -20.979 1.00 98.56 175 VAL A O 1
ATOM 1354 N N . LEU A 1 176 ? 11.549 -5.471 -21.000 1.00 98.62 176 LEU A N 1
ATOM 1355 C CA . LEU A 1 176 ? 10.778 -6.004 -19.875 1.00 98.62 176 LEU A CA 1
ATOM 1356 C C . LEU A 1 176 ? 10.308 -7.442 -20.156 1.00 98.62 176 LEU A C 1
ATOM 1358 O O . LEU A 1 176 ? 10.601 -8.332 -19.368 1.00 98.62 176 LEU A O 1
ATOM 1362 N N . GLN A 1 177 ? 9.731 -7.701 -21.335 1.00 98.50 177 GLN A N 1
ATOM 1363 C CA . GLN A 1 177 ? 9.300 -9.033 -21.804 1.00 98.50 177 GLN A CA 1
ATOM 1364 C C . GLN A 1 177 ? 10.435 -10.074 -21.910 1.00 98.50 177 GLN A C 1
ATOM 1366 O O . GLN A 1 177 ? 10.170 -11.262 -22.082 1.00 98.50 177 GLN A O 1
ATOM 1371 N N . LYS A 1 178 ? 11.705 -9.648 -21.852 1.00 98.00 178 LYS A N 1
ATOM 1372 C CA . LYS A 1 178 ? 12.891 -10.523 -21.889 1.00 98.00 178 LYS A CA 1
ATOM 1373 C C . LYS A 1 178 ? 13.588 -10.646 -20.528 1.00 98.00 178 LYS A C 1
ATOM 1375 O O . LYS A 1 178 ? 14.635 -11.286 -20.446 1.00 98.00 178 LYS A O 1
ATOM 1380 N N . THR A 1 179 ? 13.043 -10.032 -19.478 1.00 98.06 179 THR A N 1
ATOM 1381 C CA . THR A 1 179 ? 13.619 -10.010 -18.127 1.00 98.06 179 THR A CA 1
ATOM 1382 C C . THR A 1 179 ? 12.849 -10.996 -17.234 1.00 98.06 179 THR A C 1
ATOM 1384 O O . THR A 1 179 ? 11.692 -10.718 -16.937 1.00 98.06 179 THR A O 1
ATOM 1387 N N . PRO A 1 180 ? 13.436 -12.130 -16.795 1.00 96.12 180 PRO A N 1
ATOM 1388 C CA . PRO A 1 180 ? 12.687 -13.211 -16.138 1.00 96.12 180 PRO A CA 1
ATOM 1389 C C . PRO A 1 180 ? 11.969 -12.839 -14.837 1.00 96.12 180 PRO A C 1
ATOM 1391 O O . PRO A 1 180 ? 10.991 -13.481 -14.488 1.00 96.12 180 PRO A O 1
ATOM 1394 N N . GLU A 1 181 ? 12.430 -11.822 -14.107 1.00 96.88 181 GLU A N 1
ATOM 1395 C CA . GLU A 1 181 ? 11.755 -11.341 -12.894 1.00 96.88 181 GLU A CA 1
ATOM 1396 C C . GLU A 1 181 ? 10.529 -10.440 -13.167 1.00 96.88 181 GLU A C 1
ATOM 1398 O O . GLU A 1 181 ? 9.913 -9.947 -12.219 1.00 96.88 181 GLU A O 1
ATOM 1403 N N . ILE A 1 182 ? 10.177 -10.194 -14.435 1.00 97.88 182 ILE A N 1
ATOM 1404 C CA . ILE A 1 182 ? 9.037 -9.366 -14.851 1.00 97.88 182 ILE A CA 1
ATOM 1405 C C . ILE A 1 182 ? 7.893 -10.250 -15.357 1.00 97.88 182 ILE A C 1
ATOM 1407 O O . ILE A 1 182 ? 8.074 -11.051 -16.269 1.00 97.88 182 ILE A O 1
ATOM 1411 N N . GLY A 1 183 ? 6.711 -10.059 -14.770 1.00 97.25 183 GLY A N 1
ATOM 1412 C CA . GLY A 1 183 ? 5.485 -10.770 -15.118 1.00 97.25 183 GLY A CA 1
ATOM 1413 C C . GLY A 1 183 ? 4.596 -9.926 -16.030 1.00 97.25 183 GLY A C 1
ATOM 1414 O O . GLY A 1 183 ? 5.001 -9.503 -17.112 1.00 97.25 183 GLY A O 1
ATOM 1415 N N . ALA A 1 184 ? 3.364 -9.658 -15.590 1.00 97.62 184 ALA A N 1
ATOM 1416 C CA . ALA A 1 184 ? 2.411 -8.859 -16.355 1.00 97.62 184 ALA A CA 1
ATOM 1417 C C . ALA A 1 184 ? 2.899 -7.411 -16.575 1.00 97.62 184 ALA A C 1
ATOM 1419 O O . ALA A 1 184 ? 3.125 -6.657 -15.626 1.00 97.62 184 ALA A O 1
ATOM 1420 N N . ILE A 1 185 ? 3.007 -7.009 -17.842 1.00 98.75 185 ILE A N 1
ATOM 1421 C CA . ILE A 1 185 ? 3.302 -5.636 -18.269 1.00 98.75 185 ILE A CA 1
ATOM 1422 C C . ILE A 1 185 ? 2.013 -5.036 -18.822 1.00 98.75 185 ILE A C 1
ATOM 1424 O O . ILE A 1 185 ? 1.324 -5.679 -19.617 1.00 98.75 185 ILE A O 1
ATOM 1428 N N . PHE A 1 186 ? 1.701 -3.806 -18.426 1.00 98.56 186 PHE A N 1
ATOM 1429 C CA . PHE A 1 186 ? 0.479 -3.116 -18.818 1.00 98.56 186 PHE A CA 1
ATOM 1430 C C . PHE A 1 186 ? 0.784 -1.804 -19.548 1.00 98.56 186 PHE A C 1
ATOM 1432 O O . PHE A 1 186 ? 1.702 -1.075 -19.161 1.00 98.56 186 PHE A O 1
ATOM 1439 N N . THR A 1 187 ? -0.033 -1.473 -20.548 1.00 98.56 187 THR A N 1
ATOM 1440 C CA . THR A 1 187 ? -0.060 -0.166 -21.233 1.00 98.56 187 THR A CA 1
ATOM 1441 C C . THR A 1 187 ? -1.514 0.307 -21.412 1.00 98.56 187 THR A C 1
ATOM 1443 O O . THR A 1 187 ? -2.460 -0.375 -21.007 1.00 98.56 187 THR A O 1
ATOM 1446 N N . ARG A 1 188 ? -1.743 1.496 -21.987 1.00 97.44 188 ARG A N 1
ATOM 1447 C CA . ARG A 1 188 ? -3.108 1.934 -22.356 1.00 97.44 188 ARG A CA 1
ATOM 1448 C C . ARG A 1 188 ? -3.687 1.002 -23.430 1.00 97.44 188 ARG A C 1
ATOM 1450 O O . ARG A 1 188 ? -2.933 0.486 -24.244 1.00 97.44 188 ARG A O 1
ATOM 1457 N N . ALA A 1 189 ? -5.001 0.789 -23.438 1.00 96.75 189 ALA A N 1
ATOM 1458 C CA . ALA A 1 189 ? -5.658 0.016 -24.495 1.00 96.75 189 ALA A CA 1
ATOM 1459 C C . ALA A 1 189 ? -5.498 0.700 -25.871 1.00 96.75 189 ALA A C 1
ATOM 1461 O O . ALA A 1 189 ? -5.462 1.931 -25.928 1.00 96.75 189 ALA A O 1
ATOM 1462 N N . GLU A 1 190 ? -5.436 -0.072 -26.964 1.00 91.56 190 GLU A N 1
ATOM 1463 C CA . GLU A 1 190 ? -5.523 0.486 -28.329 1.00 91.56 190 GLU A CA 1
ATOM 1464 C C . GLU A 1 190 ? -6.941 1.015 -28.608 1.00 91.56 190 GLU A C 1
ATOM 1466 O O . GLU A 1 190 ? -7.122 2.171 -28.991 1.00 91.56 190 GLU A O 1
ATOM 1471 N N . GLU A 1 191 ? -7.956 0.199 -28.308 1.00 93.12 191 GLU A N 1
ATOM 1472 C CA . GLU A 1 191 ? -9.367 0.591 -28.275 1.00 93.12 191 GLU A CA 1
ATOM 1473 C C . GLU A 1 191 ? -9.913 0.495 -26.841 1.00 93.12 191 GLU A C 1
ATOM 1475 O O . GLU A 1 191 ? -9.623 -0.457 -26.117 1.00 93.12 191 GLU A O 1
ATOM 1480 N N . LEU A 1 192 ? -10.717 1.477 -26.413 1.00 91.69 192 LEU A N 1
ATOM 1481 C CA . LEU A 1 192 ? -11.257 1.547 -25.048 1.00 91.69 192 LEU A CA 1
ATOM 1482 C C . LEU A 1 192 ? -12.089 0.298 -24.706 1.00 91.69 192 LEU A C 1
ATOM 1484 O O . LEU A 1 192 ? -13.105 0.028 -25.348 1.00 91.69 192 LEU A O 1
ATOM 1488 N N . GLY A 1 193 ? -11.698 -0.412 -23.648 1.00 91.00 193 GLY A N 1
ATOM 1489 C CA . GLY A 1 193 ? -12.308 -1.676 -23.227 1.00 91.00 193 GLY A CA 1
ATOM 1490 C C . GLY A 1 193 ? -11.665 -2.934 -23.822 1.00 91.00 193 GLY A C 1
ATOM 1491 O O . GLY A 1 193 ? -12.120 -4.032 -23.501 1.00 91.00 193 GLY A O 1
ATOM 1492 N N . SER A 1 194 ? -10.616 -2.806 -24.643 1.00 94.44 194 SER A N 1
ATOM 1493 C CA . SER A 1 194 ? -9.793 -3.947 -25.069 1.00 94.44 194 SER A CA 1
ATOM 1494 C C . SER A 1 194 ? -9.071 -4.589 -23.869 1.00 94.44 194 SER A C 1
ATOM 1496 O O . SER A 1 194 ? -8.629 -3.859 -22.972 1.00 94.44 194 SER A O 1
ATOM 1498 N N . PRO A 1 195 ? -8.919 -5.927 -23.808 1.00 95.94 195 PRO A N 1
ATOM 1499 C CA . PRO A 1 195 ? -8.071 -6.573 -22.810 1.00 95.94 195 PRO A CA 1
ATOM 1500 C C . PRO A 1 195 ? -6.569 -6.386 -23.094 1.00 95.94 195 PRO A C 1
ATOM 1502 O O . PRO A 1 195 ? -5.772 -6.350 -22.154 1.00 95.94 195 PRO A O 1
ATOM 1505 N N . GLU A 1 196 ? -6.170 -6.215 -24.355 1.00 97.75 196 GLU A N 1
ATOM 1506 C CA . GLU A 1 196 ? -4.787 -5.946 -24.757 1.00 97.75 196 GLU A CA 1
ATOM 1507 C C . GLU A 1 196 ? -4.427 -4.451 -24.674 1.00 97.75 196 GLU A C 1
ATOM 1509 O O . GLU A 1 196 ? -5.226 -3.561 -24.987 1.00 97.75 196 GLU A O 1
ATOM 1514 N N . GLY A 1 197 ? -3.192 -4.170 -24.254 1.00 97.94 197 GLY A N 1
ATOM 1515 C CA . GLY A 1 197 ? -2.577 -2.849 -24.369 1.00 97.94 197 GLY A CA 1
ATOM 1516 C C . GLY A 1 197 ? -2.091 -2.577 -25.797 1.00 97.94 197 GLY A C 1
ATOM 1517 O O . GLY A 1 197 ? -1.910 -3.505 -26.581 1.00 97.94 197 GLY A O 1
ATOM 1518 N N . TRP A 1 198 ? -1.855 -1.309 -26.143 1.00 98.06 198 TRP A N 1
ATOM 1519 C CA . TRP A 1 198 ? -1.476 -0.903 -27.505 1.00 98.06 198 TRP A CA 1
ATOM 1520 C C . TRP A 1 198 ? -0.104 -1.430 -27.954 1.00 98.06 198 TRP A C 1
ATOM 1522 O O . TRP A 1 198 ? 0.171 -1.484 -29.149 1.00 98.06 198 TRP A O 1
ATOM 1532 N N . VAL A 1 199 ? 0.753 -1.844 -27.013 1.00 98.50 199 VAL A N 1
ATOM 1533 C CA . VAL A 1 199 ? 2.010 -2.540 -27.321 1.00 98.50 199 VAL A CA 1
ATOM 1534 C C . VAL A 1 199 ? 1.790 -4.052 -27.302 1.00 98.50 199 VAL A C 1
ATOM 1536 O O . VAL A 1 199 ? 1.287 -4.595 -26.314 1.00 98.50 199 VAL A O 1
ATOM 1539 N N . GLU A 1 200 ? 2.238 -4.735 -28.361 1.00 97.94 200 GLU A N 1
ATOM 1540 C CA . GLU A 1 200 ? 2.140 -6.191 -28.513 1.00 97.94 200 GLU A CA 1
ATOM 1541 C C . GLU A 1 200 ? 2.654 -6.938 -27.268 1.00 97.94 200 GLU A C 1
ATOM 1543 O O . GLU A 1 200 ? 3.765 -6.707 -26.782 1.00 97.94 200 GLU A O 1
ATOM 1548 N N . GLY A 1 201 ? 1.836 -7.856 -26.743 1.00 97.38 201 GLY A N 1
ATOM 1549 C CA . GLY A 1 201 ? 2.170 -8.633 -25.548 1.00 97.38 201 GLY A CA 1
ATOM 1550 C C . GLY A 1 201 ? 2.120 -7.836 -24.239 1.00 97.38 201 GLY A C 1
ATOM 1551 O O . GLY A 1 201 ? 2.840 -8.179 -23.299 1.00 97.38 201 GLY A O 1
ATOM 1552 N N . THR A 1 202 ? 1.298 -6.783 -24.164 1.00 98.56 202 THR A N 1
ATOM 1553 C CA . THR A 1 202 ? 0.941 -6.098 -22.909 1.00 98.56 202 THR A CA 1
ATOM 1554 C C . THR A 1 202 ? -0.560 -6.183 -22.637 1.00 98.56 202 THR A C 1
ATOM 1556 O O . THR A 1 202 ? -1.368 -6.291 -23.558 1.00 98.56 202 THR A O 1
ATOM 1559 N N . LEU A 1 203 ? -0.941 -6.145 -21.362 1.00 98.25 203 LEU A N 1
ATOM 1560 C CA . LEU A 1 203 ? -2.336 -6.057 -20.925 1.00 98.25 203 LEU A CA 1
ATOM 1561 C C . LEU A 1 203 ? -2.796 -4.594 -20.875 1.00 98.25 203 LEU A C 1
ATOM 1563 O O . LEU A 1 203 ? -1.983 -3.681 -20.711 1.00 98.25 203 LEU A O 1
ATOM 1567 N N . SER A 1 204 ? -4.098 -4.348 -20.978 1.00 97.88 204 SER A N 1
ATOM 1568 C CA . SER A 1 204 ? -4.625 -2.987 -20.917 1.00 97.88 204 SER A CA 1
ATOM 1569 C C . SER A 1 204 ? -4.770 -2.470 -19.482 1.00 97.88 204 SER A C 1
ATOM 1571 O O . SER A 1 204 ? -5.066 -3.210 -18.540 1.00 97.88 204 SER A O 1
ATOM 1573 N N . PHE A 1 205 ? -4.641 -1.154 -19.306 1.00 97.69 205 PHE A N 1
ATOM 1574 C CA . PHE A 1 205 ? -5.029 -0.481 -18.062 1.00 97.69 205 PHE A CA 1
ATOM 1575 C C . PHE A 1 205 ? -6.534 -0.574 -17.761 1.00 97.69 205 PHE A C 1
ATOM 1577 O O . PHE A 1 205 ? -6.924 -0.345 -16.616 1.00 97.69 205 PHE A O 1
ATOM 1584 N N . ASP A 1 206 ? -7.384 -0.896 -18.741 1.00 95.62 206 ASP A N 1
ATOM 1585 C CA . ASP A 1 206 ? -8.833 -0.982 -18.535 1.00 95.62 206 ASP A CA 1
ATOM 1586 C C . ASP A 1 206 ? -9.200 -2.222 -17.701 1.00 95.62 206 ASP A C 1
ATOM 1588 O O . ASP A 1 206 ? -10.037 -2.114 -16.798 1.00 95.62 206 ASP A O 1
ATOM 1592 N N . LEU A 1 207 ? -8.495 -3.347 -17.906 1.00 94.81 207 LEU A N 1
ATOM 1593 C CA . LEU A 1 207 ? -8.630 -4.585 -17.115 1.00 94.81 207 LEU A CA 1
ATOM 1594 C C . LEU A 1 207 ? -8.402 -4.383 -15.612 1.00 94.81 207 LEU A C 1
ATOM 1596 O O . LEU A 1 207 ? -9.033 -5.047 -14.795 1.00 94.81 207 LEU A O 1
ATOM 1600 N N . ILE A 1 208 ? -7.495 -3.473 -15.255 1.00 93.75 208 ILE A N 1
ATOM 1601 C CA . ILE A 1 208 ? -7.108 -3.159 -13.870 1.00 93.75 208 ILE A CA 1
ATOM 1602 C C . ILE A 1 208 ? -7.665 -1.808 -13.391 1.00 93.75 208 ILE A C 1
ATOM 1604 O O . ILE A 1 208 ? -7.256 -1.295 -12.350 1.00 93.75 208 ILE A O 1
ATOM 1608 N N . HIS A 1 209 ? -8.577 -1.210 -14.166 1.00 93.69 209 HIS A N 1
ATOM 1609 C CA . HIS A 1 209 ? -9.205 0.094 -13.912 1.00 93.69 209 HIS A CA 1
ATOM 1610 C C . HIS A 1 209 ? -8.204 1.235 -13.625 1.00 93.69 209 HIS A C 1
ATOM 1612 O O . HIS A 1 209 ? -8.493 2.181 -12.890 1.00 93.69 209 HIS A O 1
ATOM 1618 N N . TRP A 1 210 ? -7.017 1.162 -14.234 1.00 94.06 210 TRP A N 1
ATOM 1619 C CA . TRP A 1 210 ? -5.906 2.099 -14.047 1.00 94.06 210 TRP A CA 1
ATOM 1620 C C . TRP A 1 210 ? -5.805 3.143 -15.171 1.00 94.06 210 TRP A C 1
ATOM 1622 O O . TRP A 1 210 ? -4.811 3.858 -15.270 1.00 94.06 210 TRP A O 1
ATOM 1632 N N . ASN A 1 211 ? -6.814 3.265 -16.038 1.00 88.19 211 ASN A N 1
ATOM 1633 C CA . ASN A 1 211 ? -6.815 4.214 -17.152 1.00 88.19 211 ASN A CA 1
ATOM 1634 C C . ASN A 1 211 ? -7.221 5.631 -16.694 1.00 88.19 211 ASN A C 1
ATOM 1636 O O . ASN A 1 211 ? -8.365 6.059 -16.830 1.00 88.19 211 ASN A O 1
ATOM 1640 N N . HIS A 1 212 ? -6.266 6.360 -16.112 1.00 91.88 212 HIS A N 1
ATOM 1641 C CA . HIS A 1 212 ? -6.443 7.720 -15.595 1.00 91.88 212 HIS A CA 1
ATOM 1642 C C . HIS A 1 212 ? -5.441 8.697 -16.243 1.00 91.88 212 HIS A C 1
ATOM 1644 O O . HIS A 1 212 ? -4.424 8.287 -16.810 1.00 91.88 212 HIS A O 1
ATOM 1650 N N . GLU A 1 213 ? -5.709 10.004 -16.151 1.00 92.25 213 GLU A N 1
ATOM 1651 C CA . GLU A 1 213 ? -4.837 11.076 -16.672 1.00 92.25 213 GLU A CA 1
ATOM 1652 C C . GLU A 1 213 ? -3.430 11.028 -16.050 1.00 92.25 213 GLU A C 1
ATOM 1654 O O . GLU A 1 213 ? -2.433 11.245 -16.726 1.00 92.25 213 GLU A O 1
ATOM 1659 N N . ARG A 1 214 ? -3.349 10.682 -14.759 1.00 93.19 214 ARG A N 1
ATOM 1660 C CA . ARG A 1 214 ? -2.086 10.581 -14.003 1.00 93.19 214 ARG A CA 1
ATOM 1661 C C . ARG A 1 214 ? -1.364 9.237 -14.143 1.00 93.19 214 ARG A C 1
ATOM 1663 O O . ARG A 1 214 ? -0.345 9.048 -13.488 1.00 93.19 214 ARG A O 1
ATOM 1670 N N . SER A 1 215 ? -1.904 8.292 -14.908 1.00 95.62 215 SER A N 1
ATOM 1671 C CA . SER A 1 215 ? -1.280 6.977 -15.082 1.00 95.62 215 SER A CA 1
ATOM 1672 C C . SER A 1 215 ? -0.085 7.066 -16.024 1.00 95.62 215 SER A C 1
ATOM 1674 O O . SER A 1 215 ? -0.144 7.762 -17.041 1.00 95.62 215 SER A O 1
ATOM 1676 N N . ALA A 1 216 ? 0.983 6.352 -15.681 1.00 97.44 216 ALA A N 1
ATOM 1677 C CA . ALA A 1 216 ? 2.199 6.280 -16.483 1.00 97.44 216 ALA A CA 1
ATOM 1678 C C . ALA A 1 216 ? 1.961 5.588 -17.834 1.00 97.44 216 ALA A C 1
ATOM 1680 O O . ALA A 1 216 ? 0.917 4.978 -18.053 1.00 97.44 216 ALA A O 1
ATOM 1681 N N . ASP A 1 217 ? 2.939 5.653 -18.734 1.00 98.31 217 ASP A N 1
ATOM 1682 C CA . ASP A 1 217 ? 2.862 5.000 -20.045 1.00 98.31 217 ASP A CA 1
ATOM 1683 C C . ASP A 1 217 ? 2.937 3.469 -19.933 1.00 98.31 217 ASP A C 1
ATOM 1685 O O . ASP A 1 217 ? 2.296 2.758 -20.709 1.00 98.31 217 ASP A O 1
ATOM 1689 N N . ILE A 1 218 ? 3.684 2.971 -18.938 1.00 98.75 218 ILE A N 1
ATOM 1690 C CA . ILE A 1 218 ? 3.849 1.545 -18.631 1.00 98.75 218 ILE A CA 1
ATOM 1691 C C . ILE A 1 218 ? 3.674 1.312 -17.122 1.00 98.75 218 ILE A C 1
ATOM 1693 O O . ILE A 1 218 ? 4.227 2.050 -16.299 1.00 98.75 218 ILE A O 1
ATOM 1697 N N . LEU A 1 219 ? 2.966 0.243 -16.757 1.00 98.50 219 LEU A N 1
ATOM 1698 C CA . LEU A 1 219 ? 2.969 -0.353 -15.415 1.00 98.50 219 LEU A CA 1
ATOM 1699 C C . LEU A 1 219 ? 3.542 -1.772 -15.498 1.00 98.50 219 LEU A C 1
ATOM 1701 O O . LEU A 1 219 ? 3.257 -2.507 -16.442 1.00 98.50 219 LEU A O 1
ATOM 1705 N N . VAL A 1 220 ? 4.347 -2.159 -14.512 1.00 97.88 220 VAL A N 1
ATOM 1706 C CA . VAL A 1 220 ? 5.096 -3.419 -14.516 1.00 97.88 220 VAL A CA 1
ATOM 1707 C C . VAL A 1 220 ? 4.832 -4.201 -13.233 1.00 97.88 220 VAL A C 1
ATOM 1709 O O . VAL A 1 220 ? 5.211 -3.764 -12.149 1.00 97.88 220 VAL A O 1
ATOM 1712 N N . SER A 1 221 ? 4.232 -5.384 -13.350 1.00 97.50 221 SER A N 1
ATOM 1713 C CA . SER A 1 221 ? 4.244 -6.375 -12.277 1.00 97.50 221 SER A CA 1
ATOM 1714 C C . SER A 1 221 ? 5.565 -7.139 -12.280 1.00 97.50 221 SER A C 1
ATOM 1716 O O . SER A 1 221 ? 6.049 -7.561 -13.332 1.00 97.50 221 SER A O 1
ATOM 1718 N N . ALA A 1 222 ? 6.100 -7.413 -11.093 1.00 97.50 222 ALA A N 1
ATOM 1719 C CA . ALA A 1 222 ? 7.031 -8.522 -10.926 1.00 97.50 222 ALA A CA 1
ATOM 1720 C C . ALA A 1 222 ? 6.363 -9.862 -11.300 1.00 97.50 222 ALA A C 1
ATOM 1722 O O . ALA A 1 222 ? 5.134 -9.989 -11.237 1.00 97.50 222 ALA A O 1
ATOM 1723 N N . ASP A 1 223 ? 7.173 -10.843 -11.690 1.00 97.88 223 ASP A N 1
ATOM 1724 C CA . ASP A 1 223 ? 6.728 -12.231 -11.862 1.00 97.88 223 ASP A CA 1
ATOM 1725 C C . ASP A 1 223 ? 6.450 -12.904 -10.502 1.00 97.88 223 ASP A C 1
ATOM 1727 O O . ASP A 1 223 ? 6.852 -12.384 -9.455 1.00 97.88 223 ASP A O 1
ATOM 1731 N N . TRP A 1 224 ? 5.739 -14.033 -10.483 1.00 97.81 224 TRP A N 1
ATOM 1732 C CA . TRP A 1 224 ? 5.312 -14.694 -9.245 1.00 97.81 224 TRP A CA 1
ATOM 1733 C C . TRP A 1 224 ? 5.133 -16.218 -9.406 1.00 97.81 224 TRP A C 1
ATOM 1735 O O . TRP A 1 224 ? 4.807 -16.710 -10.482 1.00 97.81 224 TRP A O 1
ATOM 1745 N N . ASP A 1 225 ? 5.336 -16.983 -8.326 1.00 97.56 225 ASP A N 1
ATOM 1746 C CA . ASP A 1 225 ? 5.168 -18.447 -8.290 1.00 97.56 225 ASP A CA 1
ATOM 1747 C C . ASP A 1 225 ? 4.682 -18.957 -6.922 1.00 97.56 225 ASP A C 1
ATOM 1749 O O . ASP A 1 225 ? 4.666 -18.220 -5.946 1.00 97.56 225 ASP A O 1
ATOM 1753 N N . ASP A 1 226 ? 4.282 -20.224 -6.819 1.00 97.56 226 ASP A N 1
ATOM 1754 C CA . ASP A 1 226 ? 3.660 -20.793 -5.609 1.00 97.56 226 ASP A CA 1
ATOM 1755 C C . ASP A 1 226 ? 4.648 -21.195 -4.485 1.00 97.56 226 ASP A C 1
ATOM 1757 O O . ASP A 1 226 ? 4.278 -21.962 -3.589 1.00 97.56 226 ASP A O 1
ATOM 1761 N N . ALA A 1 227 ? 5.917 -20.767 -4.525 1.00 97.62 227 ALA A N 1
ATOM 1762 C CA . ALA A 1 227 ? 6.935 -21.332 -3.634 1.00 97.62 227 ALA A CA 1
ATOM 1763 C C . ALA A 1 227 ? 6.746 -20.951 -2.150 1.00 97.62 227 ALA A C 1
ATOM 1765 O O . ALA A 1 227 ? 6.333 -19.843 -1.807 1.00 97.62 227 ALA A O 1
ATOM 1766 N N . GLU A 1 228 ? 7.094 -21.893 -1.269 1.00 96.81 228 GLU A N 1
ATOM 1767 C CA . GLU A 1 228 ? 6.961 -21.785 0.189 1.00 96.81 228 GLU A CA 1
ATOM 1768 C C . GLU A 1 228 ? 8.192 -21.124 0.831 1.00 96.81 228 GLU A C 1
ATOM 1770 O O . GLU A 1 228 ? 9.333 -21.374 0.431 1.00 96.81 228 GLU A O 1
ATOM 1775 N N . ASN A 1 229 ? 7.963 -20.291 1.850 1.00 95.44 229 ASN A N 1
ATOM 1776 C CA . ASN A 1 229 ? 9.014 -19.732 2.699 1.00 95.44 229 ASN A CA 1
ATOM 1777 C C . ASN A 1 229 ? 9.389 -20.669 3.867 1.00 95.44 229 ASN A C 1
ATOM 1779 O O . ASN A 1 229 ? 8.797 -21.730 4.060 1.00 95.44 229 ASN A O 1
ATOM 1783 N N . GLU A 1 230 ? 10.369 -20.266 4.683 1.00 95.94 230 GLU A N 1
ATOM 1784 C CA . GLU A 1 230 ? 10.853 -21.068 5.823 1.00 95.94 230 GLU A CA 1
ATOM 1785 C C . GLU A 1 230 ? 9.806 -21.317 6.928 1.00 95.94 230 GLU A C 1
ATOM 1787 O O . GLU A 1 230 ? 9.988 -22.206 7.759 1.00 95.94 230 GLU A O 1
ATOM 1792 N N . TYR A 1 231 ? 8.698 -20.571 6.912 1.00 96.56 231 TYR A N 1
ATOM 1793 C CA . TYR A 1 231 ? 7.569 -20.697 7.834 1.00 96.56 231 TYR A CA 1
ATOM 1794 C C . TYR A 1 231 ? 6.396 -21.501 7.236 1.00 96.56 231 TYR A C 1
ATOM 1796 O O . TYR A 1 231 ? 5.357 -21.632 7.878 1.00 96.56 231 TYR A O 1
ATOM 1804 N N . GLY A 1 232 ? 6.545 -22.052 6.024 1.00 96.50 232 GLY A N 1
ATOM 1805 C CA . GLY A 1 232 ? 5.512 -22.836 5.335 1.00 96.50 232 GLY A CA 1
ATOM 1806 C C . GLY A 1 232 ? 4.423 -22.004 4.648 1.00 96.50 232 GLY A C 1
ATOM 1807 O O . GLY A 1 232 ? 3.448 -22.566 4.151 1.00 96.50 232 GLY A O 1
ATOM 1808 N N . TYR A 1 233 ? 4.575 -20.678 4.588 1.00 95.19 233 TYR A N 1
ATOM 1809 C CA . TYR A 1 233 ? 3.675 -19.814 3.829 1.00 95.19 233 TYR A CA 1
ATOM 1810 C C . TYR A 1 233 ? 4.102 -19.768 2.359 1.00 95.19 233 TYR A C 1
ATOM 1812 O O . TYR A 1 233 ? 5.236 -19.406 2.039 1.00 95.19 233 TYR A O 1
ATOM 1820 N N . LYS A 1 234 ? 3.171 -20.113 1.467 1.00 96.44 234 LYS A N 1
ATOM 1821 C CA . LYS A 1 234 ? 3.256 -19.853 0.023 1.00 96.44 234 LYS A CA 1
ATOM 1822 C C . LYS A 1 234 ? 3.043 -18.366 -0.294 1.00 96.44 234 LYS A C 1
ATOM 1824 O O . LYS A 1 234 ? 2.628 -17.606 0.579 1.00 96.44 234 LYS A O 1
ATOM 1829 N N . GLY A 1 235 ? 3.289 -17.955 -1.541 1.00 96.44 235 GLY A N 1
ATOM 1830 C CA . GLY A 1 235 ? 3.021 -16.588 -2.023 1.00 96.44 235 GLY A CA 1
ATOM 1831 C C . GLY A 1 235 ? 2.493 -16.518 -3.574 1.00 96.44 235 GLY A C 1
ATOM 1832 O O . GLY A 1 235 ? 0.356 -16.405 -4.525 1.00 96.44 235 GLY A O 1
ATOM 1833 N N . ARG A 1 236 ? 3.815 -16.365 -4.125 1.00 97.19 236 ARG A N 1
ATOM 1834 C CA . ARG A 1 236 ? 5.065 -15.553 -3.842 1.00 97.19 236 ARG A CA 1
ATOM 1835 C C . ARG A 1 236 ? 5.520 -14.658 -5.031 1.00 97.19 236 ARG A C 1
ATOM 1837 O O . ARG A 1 236 ? 5.357 -15.073 -6.164 1.00 97.19 236 ARG A O 1
ATOM 1844 N N . SER A 1 237 ? 6.209 -13.516 -4.801 1.00 97.50 237 SER A N 1
ATOM 1845 C CA . SER A 1 237 ? 6.595 -12.505 -5.831 1.00 97.50 237 SER A CA 1
ATOM 1846 C C . SER A 1 237 ? 8.112 -12.243 -6.043 1.00 97.50 237 SER A C 1
ATOM 1848 O O . SER A 1 237 ? 8.930 -12.298 -5.117 1.00 97.50 237 SER A O 1
ATOM 1850 N N . MET A 1 238 ? 8.488 -11.856 -7.272 1.00 97.69 238 MET A N 1
ATOM 1851 C CA . MET A 1 238 ? 9.824 -11.400 -7.710 1.00 97.69 238 MET A CA 1
ATOM 1852 C C . MET A 1 238 ? 10.052 -9.884 -7.534 1.00 97.69 238 MET A C 1
ATOM 1854 O O . MET A 1 238 ? 10.948 -9.294 -8.140 1.00 97.69 238 MET A O 1
ATOM 1858 N N . ASN A 1 239 ? 9.275 -9.222 -6.678 1.00 95.88 239 ASN A N 1
ATOM 1859 C CA . ASN A 1 239 ? 9.608 -7.882 -6.191 1.00 95.88 239 ASN A CA 1
ATOM 1860 C C . ASN A 1 239 ? 10.909 -7.888 -5.353 1.00 95.88 239 ASN A C 1
ATOM 1862 O O . ASN A 1 239 ? 11.390 -8.932 -4.908 1.00 95.88 239 ASN A O 1
ATOM 1866 N N . ARG A 1 240 ? 11.483 -6.700 -5.110 1.00 94.25 240 ARG A N 1
ATOM 1867 C CA . ARG A 1 240 ? 12.635 -6.496 -4.205 1.00 94.25 240 ARG A CA 1
ATOM 1868 C C . ARG A 1 240 ? 12.177 -6.246 -2.768 1.00 94.25 240 ARG A C 1
ATOM 1870 O O . ARG A 1 240 ? 11.202 -5.536 -2.547 1.00 94.25 240 ARG A O 1
ATOM 1877 N N . GLY A 1 241 ? 12.915 -6.761 -1.787 1.00 94.44 241 GLY A N 1
ATOM 1878 C CA . GLY A 1 241 ? 12.652 -6.553 -0.357 1.00 94.44 241 GLY A CA 1
ATOM 1879 C C . GLY A 1 241 ? 12.803 -7.844 0.445 1.00 94.44 241 GLY A C 1
ATOM 1880 O O . GLY A 1 241 ? 13.478 -8.764 -0.008 1.00 94.44 241 GLY A O 1
ATOM 1881 N N . VAL A 1 242 ? 12.168 -7.899 1.618 1.00 96.31 242 VAL A N 1
ATOM 1882 C CA . VAL A 1 242 ? 11.948 -9.144 2.383 1.00 96.31 242 VAL A CA 1
ATOM 1883 C C . VAL A 1 242 ? 10.568 -9.706 2.041 1.00 96.31 242 VAL A C 1
ATOM 1885 O O . VAL A 1 242 ? 10.430 -10.865 1.655 1.00 96.31 242 VAL A O 1
ATOM 1888 N N . ALA A 1 243 ? 9.550 -8.852 2.127 1.00 96.88 243 ALA A N 1
ATOM 1889 C CA . ALA A 1 243 ? 8.181 -9.121 1.717 1.00 96.88 243 ALA A CA 1
ATOM 1890 C C . ALA A 1 243 ? 7.454 -7.796 1.413 1.00 96.88 243 ALA A C 1
ATOM 1892 O O . ALA A 1 243 ? 7.995 -6.713 1.671 1.00 96.88 243 ALA A O 1
ATOM 1893 N N . GLY A 1 244 ? 6.258 -7.880 0.844 1.00 95.81 244 GLY A N 1
ATOM 1894 C CA . GLY A 1 244 ? 5.433 -6.751 0.433 1.00 95.81 244 GLY A CA 1
ATOM 1895 C C . GLY A 1 244 ? 4.263 -7.186 -0.443 1.00 95.81 244 GLY A C 1
ATOM 1896 O O . GLY A 1 244 ? 3.785 -8.310 -0.343 1.00 95.81 244 GLY A O 1
ATOM 1897 N N . HIS A 1 245 ? 3.797 -6.282 -1.295 1.00 95.75 245 HIS A N 1
ATOM 1898 C CA . HIS A 1 245 ? 2.597 -6.439 -2.112 1.00 95.75 245 HIS A CA 1
ATOM 1899 C C . HIS A 1 245 ? 2.702 -5.552 -3.374 1.00 95.75 245 HIS A C 1
ATOM 1901 O O . HIS A 1 245 ? 3.729 -4.904 -3.604 1.00 95.75 245 HIS A O 1
ATOM 1907 N N . GLY A 1 246 ? 1.644 -5.491 -4.190 1.00 92.19 246 GLY A N 1
ATOM 1908 C CA . GLY A 1 246 ? 1.551 -4.590 -5.349 1.00 92.19 246 GLY A CA 1
ATOM 1909 C C . GLY A 1 246 ? 1.983 -5.185 -6.697 1.00 92.19 246 GLY A C 1
ATOM 1910 O O . GLY A 1 246 ? 2.144 -4.439 -7.661 1.00 92.19 246 GLY A O 1
ATOM 1911 N N . SER A 1 247 ? 2.156 -6.504 -6.788 1.00 94.44 247 SER A N 1
ATOM 1912 C CA . SER A 1 247 ? 2.244 -7.254 -8.050 1.00 94.44 247 SER A CA 1
ATOM 1913 C C . SER A 1 247 ? 0.887 -7.869 -8.444 1.00 94.44 247 SER A C 1
ATOM 1915 O O . SER A 1 247 ? -0.033 -7.929 -7.634 1.00 94.44 247 SER A O 1
ATOM 1917 N N . SER A 1 248 ? 0.734 -8.352 -9.684 1.00 95.06 248 SER A N 1
ATOM 1918 C CA . SER A 1 248 ? -0.463 -9.063 -10.193 1.00 95.06 248 SER A CA 1
ATOM 1919 C C . SER A 1 248 ? -0.587 -10.501 -9.655 1.00 95.06 248 SER A C 1
ATOM 1921 O O . SER A 1 248 ? -1.062 -11.409 -10.336 1.00 95.06 248 SER A O 1
ATOM 1923 N N . SER A 1 249 ? -0.059 -10.700 -8.457 1.00 95.75 249 SER A N 1
ATOM 1924 C CA . SER A 1 249 ? 0.142 -11.948 -7.744 1.00 95.75 249 SER A CA 1
ATOM 1925 C C . SER A 1 249 ? -1.148 -12.320 -6.995 1.00 95.75 249 SER A C 1
ATOM 1927 O O . SER A 1 249 ? -1.714 -11.446 -6.334 1.00 95.75 249 SER A O 1
ATOM 1929 N N . PRO A 1 250 ? -1.619 -13.583 -7.032 1.00 95.25 250 PRO A N 1
ATOM 1930 C CA . PRO A 1 250 ? -2.731 -14.053 -6.203 1.00 95.25 250 PRO A CA 1
ATOM 1931 C C . PRO A 1 250 ? -2.526 -13.776 -4.710 1.00 95.25 250 PRO A C 1
ATOM 1933 O O . PRO A 1 250 ? -3.494 -13.473 -4.018 1.00 95.25 250 PRO A O 1
ATOM 1936 N N . TRP A 1 251 ? -1.279 -13.819 -4.235 1.00 95.38 251 TRP A N 1
ATOM 1937 C CA . TRP A 1 251 ? -0.876 -13.435 -2.881 1.00 95.38 251 TRP A CA 1
ATOM 1938 C C . TRP A 1 251 ? -1.188 -11.988 -2.555 1.00 95.38 251 TRP A C 1
ATOM 1940 O O . TRP A 1 251 ? -1.538 -11.702 -1.423 1.00 95.38 251 TRP A O 1
ATOM 1950 N N . ASP A 1 252 ? -1.038 -11.087 -3.522 1.00 94.88 252 ASP A N 1
ATOM 1951 C CA . ASP A 1 252 ? -1.125 -9.641 -3.325 1.00 94.88 252 ASP A CA 1
ATOM 1952 C C . ASP A 1 252 ? -2.560 -9.136 -3.536 1.00 94.88 252 ASP A C 1
ATOM 1954 O O . ASP A 1 252 ? -2.963 -8.157 -2.908 1.00 94.88 252 ASP A O 1
ATOM 1958 N N . ILE A 1 253 ? -3.326 -9.785 -4.422 1.00 93.06 253 ILE A N 1
ATOM 1959 C CA . ILE A 1 253 ? -4.674 -9.348 -4.829 1.00 93.06 253 ILE A CA 1
ATOM 1960 C C . ILE A 1 253 ? -5.814 -10.056 -4.085 1.00 93.06 253 ILE A C 1
ATOM 1962 O O . ILE A 1 253 ? -6.937 -9.557 -4.114 1.00 93.06 253 ILE A O 1
ATOM 1966 N N . HIS A 1 254 ? -5.562 -11.195 -3.429 1.00 90.00 254 HIS A N 1
ATOM 1967 C CA . HIS A 1 254 ? -6.548 -11.841 -2.559 1.00 90.00 254 HIS A CA 1
ATOM 1968 C C . HIS A 1 254 ? -6.344 -11.416 -1.101 1.00 90.00 254 HIS A C 1
ATOM 1970 O O . HIS A 1 254 ? -5.294 -11.645 -0.504 1.00 90.00 254 HIS A O 1
ATOM 1976 N N . ASN A 1 255 ? -7.382 -10.819 -0.527 1.00 82.56 255 ASN A N 1
ATOM 1977 C CA . ASN A 1 255 ? -7.413 -10.213 0.799 1.00 82.56 255 ASN A CA 1
ATOM 1978 C C . ASN A 1 255 ? -8.604 -10.734 1.628 1.00 82.56 255 ASN A C 1
ATOM 1980 O O . ASN A 1 255 ? -9.552 -11.314 1.099 1.00 82.56 255 ASN A O 1
ATOM 1984 N N . THR A 1 256 ? -8.563 -10.510 2.944 1.00 77.75 256 THR A N 1
ATOM 1985 C CA . THR A 1 256 ? -9.712 -10.741 3.840 1.00 77.75 256 THR A CA 1
ATOM 1986 C C . THR A 1 256 ? -10.831 -9.737 3.551 1.00 77.75 256 THR A C 1
ATOM 1988 O O . THR A 1 256 ? -10.531 -8.560 3.331 1.00 77.75 256 THR A O 1
ATOM 1991 N N . LEU A 1 257 ? -12.089 -10.198 3.616 1.00 49.72 257 LEU A N 1
ATOM 1992 C CA . LEU A 1 257 ? -13.337 -9.444 3.423 1.00 49.72 257 LEU A CA 1
ATOM 1993 C C . LEU A 1 257 ? -14.407 -9.882 4.443 1.00 49.72 257 LEU A C 1
ATOM 1995 O O . LEU A 1 257 ? -14.471 -11.106 4.705 1.00 49.72 257 LEU A O 1
#